Protein AF-A0A928H1U1-F1 (afdb_monomer)

Foldseek 3Di:
DDDDDDFDFFWFQDQFAPDWDWAFLDKLQVQLVVCPDPHDLAQRSQKFKFWQPAALFLVRTDTQDQPDDDARNSAFDDGQQFTDHNQKTAAHPHPNTTWIKIKGFAQAWAKKKKKKKKAFAFDDPNHFDQFWWWWFKDKQRHGPDIDGHGHPDIDIDMDIDGDHGGIMIIGTTGRDGGMMGMIMTMIGTGNTQGQAGRLDGLEAAEEEPDDVVCLQVVLRVVLQVVCCVSRVHGHHYDYPPPPDDGPEYEYFEDHPVCVVVVVDQVVDDPPDWDFDDDNRYTYTYGDFDFDDDPNHTDTDSRRNVSSVVCCCVRVVDDDPDDD

Solvent-accessible surface area (backbone atoms only — not comparable to full-atom values): 17576 Å² total; per-residue (Å²): 136,86,82,80,80,78,81,51,63,50,53,43,86,40,89,47,40,99,36,84,35,75,46,78,70,39,36,51,42,65,51,48,67,67,38,54,92,84,53,66,73,60,48,62,83,34,33,39,52,28,25,17,76,42,71,89,34,57,82,40,60,40,68,62,68,71,87,50,104,79,53,59,63,64,51,83,36,85,48,75,57,21,27,47,40,63,46,32,48,30,35,15,83,35,95,79,34,22,21,23,29,47,33,38,40,36,91,47,70,42,43,32,42,39,39,38,42,28,26,25,72,31,59,57,97,86,39,72,33,86,70,59,42,54,36,37,35,25,50,74,61,39,78,79,46,80,40,73,32,32,31,89,50,74,42,74,51,74,47,79,45,80,42,46,54,70,40,37,42,33,46,33,34,51,19,70,82,48,36,37,37,47,44,41,39,32,22,36,52,41,57,11,30,68,54,30,50,84,66,42,60,73,43,30,37,33,26,33,77,80,48,84,90,43,50,28,58,53,25,48,52,51,51,32,50,52,42,25,74,75,45,75,37,74,51,54,77,43,44,72,79,48,94,72,74,62,91,24,33,40,36,27,31,86,25,72,68,37,52,77,69,69,58,56,37,81,84,46,77,83,90,41,49,38,79,48,76,59,68,71,31,36,38,25,21,22,51,70,45,81,44,70,56,96,88,36,87,37,75,43,61,19,20,38,52,22,41,49,48,49,36,36,78,61,68,64,53,76,79,91,58,88,130

Sequence (323 aa):
MNKFFALVCFVLMLAAGGAETSKTVAHSVADWDAAGDTVPAQGFRNWSFGYYENKADPASFRPFTDSGKKKKYWGNGNFTHGAVFRNTMAWSTHKNKYTVVRRWTAPEDGAYTVRQEATHLLKIKGEVSKLSRRLDLVHNGKIFQTLRVPGRTYLRKEFLLSLKKGDTLDFAAESWGGSIEIEIVISKAEKGLAVIASGKSEYKIVIPENDPGQGALKAAKLLQRVLKESTSVELPIVTEDDKNPAAAAFYIGRTRKGIRGKIIPEDMQVPEYVLCISGKDIFLCGVNEETSFLGKPYFRPGDSKAVIRFLEDFLHARFLLPG

Nearest PDB structures (foldseek):
  2w1w-assembly1_A  TM=5.274E-01  e=5.645E-06  Acetivibrio thermocellus
  4qaw-assembly7_G  TM=4.678E-01  e=5.299E-05  Paenibacillus barcinonensis
  4qaw-assembly5_E  TM=4.603E-01  e=7.920E-05  Paenibacillus barcinonensis
  5x7r-assembly1_A  TM=4.645E-01  e=1.246E-03  Paenibacillus sp. 598K
  4gwj-assembly1_A  TM=3.482E-01  e=1.651E-02  Streptococcus mitis

Mean predicted aligned error: 14.24 Å

Radius of gyration: 26.36 Å; Cα contacts (8 Å, |Δi|>4): 737; chains: 1; bounding bo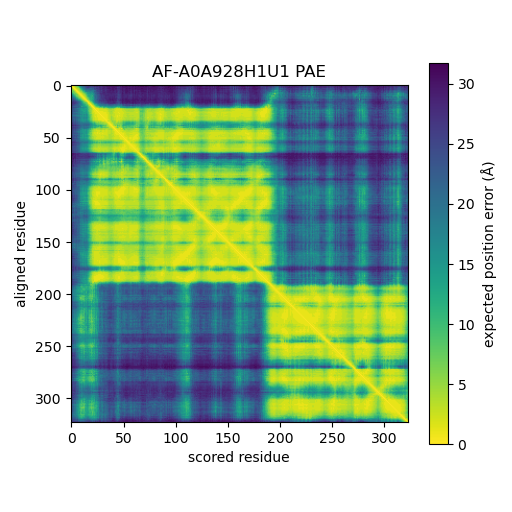x: 59×44×78 Å

Structure (mmCIF, N/CA/C/O backbone):
data_AF-A0A928H1U1-F1
#
_entry.id   AF-A0A928H1U1-F1
#
loop_
_atom_site.group_PDB
_atom_site.id
_atom_site.type_symbol
_atom_site.label_atom_id
_atom_site.label_alt_id
_atom_site.label_comp_id
_atom_site.label_asym_id
_atom_site.label_entity_id
_atom_site.label_seq_id
_atom_site.pdbx_PDB_ins_code
_atom_site.Cartn_x
_atom_site.Cartn_y
_atom_site.Cartn_z
_atom_site.occupancy
_atom_site.B_iso_or_equiv
_atom_site.auth_seq_id
_atom_site.auth_comp_id
_atom_site.auth_asym_id
_atom_site.auth_atom_id
_atom_site.pdbx_PDB_model_num
ATOM 1 N N . MET A 1 1 ? 6.562 28.409 1.757 1.00 28.52 1 MET A N 1
ATOM 2 C CA . MET A 1 1 ? 6.748 27.308 2.729 1.00 28.52 1 MET A CA 1
ATOM 3 C C . MET A 1 1 ? 5.628 26.297 2.487 1.00 28.52 1 MET A C 1
ATOM 5 O O . MET A 1 1 ? 4.519 26.499 2.962 1.00 28.52 1 MET A O 1
ATOM 9 N N . ASN A 1 2 ? 5.862 25.300 1.627 1.00 23.66 2 ASN A N 1
ATOM 10 C CA . ASN A 1 2 ? 4.824 24.363 1.181 1.00 23.66 2 ASN A CA 1
ATOM 11 C C . ASN A 1 2 ? 4.640 23.252 2.218 1.00 23.66 2 ASN A C 1
ATOM 13 O O . ASN A 1 2 ? 5.527 22.420 2.394 1.00 23.66 2 ASN A O 1
ATOM 17 N N . LYS A 1 3 ? 3.488 23.240 2.895 1.00 25.91 3 LYS A N 1
ATOM 18 C CA . LYS A 1 3 ? 3.056 22.118 3.732 1.00 25.91 3 LYS A CA 1
ATOM 19 C C . LYS A 1 3 ? 2.510 21.018 2.818 1.00 25.91 3 LYS A C 1
ATOM 21 O O . LYS A 1 3 ? 1.427 21.156 2.259 1.00 25.91 3 LYS A O 1
ATOM 26 N N . PHE A 1 4 ? 3.283 19.949 2.645 1.00 25.16 4 PHE A N 1
ATOM 27 C CA . PHE A 1 4 ? 2.799 18.680 2.108 1.00 25.16 4 PHE A CA 1
ATOM 28 C C . PHE A 1 4 ? 1.818 18.076 3.122 1.00 25.16 4 PHE A C 1
ATOM 30 O O . PHE A 1 4 ? 2.215 17.715 4.227 1.00 25.16 4 PHE A O 1
ATOM 37 N N . PHE A 1 5 ? 0.539 17.987 2.762 1.00 25.17 5 PHE A N 1
ATOM 38 C CA . PHE A 1 5 ? -0.426 17.167 3.490 1.00 25.17 5 PHE A CA 1
ATOM 39 C C . PHE A 1 5 ? -0.176 15.704 3.113 1.00 25.17 5 PHE A C 1
ATOM 41 O O . PHE A 1 5 ? -0.494 15.279 2.003 1.00 25.17 5 PHE A O 1
ATOM 48 N N . ALA A 1 6 ? 0.424 14.939 4.023 1.00 24.86 6 ALA A N 1
ATOM 49 C CA . ALA A 1 6 ? 0.370 13.488 3.953 1.00 24.86 6 ALA A CA 1
ATOM 50 C C . ALA A 1 6 ? -1.080 13.061 4.227 1.00 24.86 6 ALA A C 1
ATOM 52 O O . ALA A 1 6 ? -1.637 13.360 5.283 1.00 24.86 6 ALA A O 1
ATOM 53 N N . LEU A 1 7 ? -1.706 12.400 3.254 1.00 28.59 7 LEU A N 1
ATOM 54 C CA . LEU A 1 7 ? -3.015 11.776 3.407 1.00 28.59 7 LEU A CA 1
ATOM 55 C C . LEU A 1 7 ? -2.841 10.527 4.284 1.00 28.59 7 LEU A C 1
ATOM 57 O O . LEU A 1 7 ? -2.598 9.436 3.776 1.00 28.59 7 LEU A O 1
ATOM 61 N N . VAL A 1 8 ? -2.899 10.694 5.604 1.00 30.06 8 VAL A N 1
ATOM 62 C CA . VAL A 1 8 ? -2.925 9.569 6.545 1.00 30.06 8 VAL A CA 1
ATOM 63 C C . VAL A 1 8 ? -4.378 9.112 6.666 1.00 30.06 8 VAL A C 1
ATOM 65 O O . VAL A 1 8 ? -5.197 9.772 7.302 1.00 30.06 8 VAL A O 1
ATOM 68 N N . CYS A 1 9 ? -4.719 8.009 6.002 1.00 35.31 9 CYS A N 1
ATOM 69 C CA . CYS A 1 9 ? -5.964 7.287 6.257 1.00 35.31 9 CYS A CA 1
ATOM 70 C C . CYS A 1 9 ? -5.700 6.259 7.361 1.00 35.31 9 CYS A C 1
ATOM 72 O O . CYS A 1 9 ? -4.808 5.425 7.215 1.00 35.31 9 CYS A O 1
ATOM 74 N N . PHE A 1 10 ? -6.478 6.309 8.444 1.00 41.16 10 PHE A N 1
ATOM 75 C CA . PHE A 1 10 ? -6.473 5.272 9.470 1.00 41.16 10 PHE A CA 1
ATOM 76 C C . PHE A 1 10 ? -7.693 4.374 9.280 1.00 41.16 10 PHE A C 1
ATOM 78 O O . PHE A 1 10 ? -8.846 4.804 9.391 1.00 41.16 10 PHE A O 1
ATOM 85 N N . VAL A 1 11 ? -7.419 3.121 8.935 1.00 44.03 11 VAL A N 1
ATOM 86 C CA . VAL A 1 11 ? -8.416 2.154 8.495 1.00 44.03 11 VAL A CA 1
ATOM 87 C C . VAL A 1 11 ? -8.200 0.846 9.234 1.00 44.03 11 VAL A C 1
ATOM 89 O O . VAL A 1 11 ? -7.093 0.314 9.262 1.00 44.03 11 VAL A O 1
ATOM 92 N N . LEU A 1 12 ? -9.289 0.291 9.752 1.00 42.66 12 LEU A N 1
ATOM 93 C CA . LEU A 1 12 ? -9.324 -1.071 10.254 1.00 42.66 12 LEU A CA 1
ATOM 94 C C . LEU A 1 12 ? -9.489 -2.046 9.095 1.00 42.66 12 LEU A C 1
ATOM 96 O O . LEU A 1 12 ? -10.521 -2.062 8.425 1.00 42.66 12 LEU A O 1
ATOM 100 N N . MET A 1 13 ? -8.474 -2.873 8.859 1.00 42.19 13 MET A N 1
ATOM 101 C CA . MET A 1 13 ? -8.537 -3.957 7.877 1.00 42.19 13 MET A CA 1
ATOM 102 C C . MET A 1 13 ? -9.375 -5.112 8.426 1.00 42.19 13 MET A C 1
ATOM 104 O O . MET A 1 13 ? -8.839 -6.103 8.910 1.00 42.19 13 MET A O 1
ATOM 108 N N . LEU A 1 14 ? -10.699 -4.975 8.390 1.00 42.12 14 LEU A N 1
ATOM 109 C CA . LEU A 1 14 ? -11.633 -6.058 8.683 1.00 42.12 14 LEU A CA 1
ATOM 110 C C . LEU A 1 14 ? -12.806 -6.011 7.703 1.00 42.12 14 LEU A C 1
ATOM 112 O O . LEU A 1 14 ? -13.289 -4.943 7.337 1.00 42.12 14 LEU A O 1
ATOM 116 N N . ALA A 1 15 ? -13.256 -7.199 7.293 1.00 34.78 15 ALA A N 1
ATOM 117 C CA . ALA A 1 15 ? -14.179 -7.462 6.186 1.00 34.78 15 ALA A CA 1
ATOM 118 C C . ALA A 1 15 ? -15.617 -6.909 6.347 1.00 34.78 15 ALA A C 1
ATOM 120 O O . ALA A 1 15 ? -16.512 -7.292 5.594 1.00 34.78 15 ALA A O 1
ATOM 121 N N . ALA A 1 16 ? -15.856 -6.005 7.296 1.00 37.78 16 ALA A N 1
ATOM 122 C CA . ALA A 1 16 ? -17.146 -5.383 7.555 1.00 37.78 16 ALA A CA 1
ATOM 123 C C . ALA A 1 16 ? -17.056 -3.867 7.319 1.00 37.78 16 ALA A C 1
ATOM 125 O O . ALA A 1 16 ? -16.761 -3.098 8.224 1.00 37.78 16 ALA A O 1
ATOM 126 N N . GLY A 1 17 ? -17.308 -3.431 6.083 1.00 37.34 17 GLY A N 1
ATOM 127 C CA . GLY A 1 17 ? -17.445 -2.011 5.750 1.00 37.34 17 GLY A CA 1
ATOM 128 C C . GLY A 1 17 ? -17.076 -1.705 4.302 1.00 37.34 17 GLY A C 1
ATOM 129 O O . GLY A 1 17 ? -15.977 -2.008 3.861 1.00 37.34 17 GLY A O 1
ATOM 130 N N . GLY A 1 18 ? -18.004 -1.115 3.546 1.00 42.41 18 GLY A N 1
ATOM 131 C CA . GLY A 1 18 ? -17.855 -0.795 2.119 1.00 42.41 18 GLY A CA 1
ATOM 132 C C . GLY A 1 18 ? -16.976 0.420 1.802 1.00 42.41 18 GLY A C 1
ATOM 133 O O . GLY A 1 18 ? -17.295 1.143 0.864 1.00 42.41 18 GLY A O 1
ATOM 134 N N . ALA A 1 19 ? -15.916 0.677 2.572 1.00 45.53 19 ALA A N 1
ATOM 135 C CA . ALA A 1 19 ? -14.891 1.635 2.172 1.00 45.53 19 ALA A CA 1
ATOM 136 C C . ALA A 1 19 ? -13.762 0.872 1.463 1.00 45.53 19 ALA A C 1
ATOM 138 O O . ALA A 1 19 ? -13.251 -0.116 1.991 1.00 45.53 19 ALA A O 1
ATOM 139 N N . GLU A 1 20 ? -13.394 1.306 0.257 1.00 51.59 20 GLU A N 1
ATOM 140 C CA . GLU A 1 20 ? -12.191 0.816 -0.418 1.00 51.59 20 GLU A CA 1
ATOM 141 C C . GLU A 1 20 ? -10.967 1.427 0.263 1.00 51.59 20 GLU A C 1
ATOM 143 O O . GLU A 1 20 ? -10.837 2.647 0.381 1.00 51.59 20 GLU A O 1
ATOM 148 N N . THR A 1 21 ? -10.083 0.575 0.763 1.00 60.88 21 THR A N 1
ATOM 149 C CA . THR A 1 21 ? -8.911 0.974 1.545 1.00 60.88 21 THR A CA 1
ATOM 150 C C . THR A 1 21 ? -7.680 0.477 0.810 1.00 60.88 21 THR A C 1
ATOM 152 O O . THR A 1 21 ? -7.744 -0.551 0.159 1.00 60.88 21 THR A O 1
ATOM 155 N N . SER A 1 22 ? -6.555 1.193 0.819 1.00 66.06 22 SER A N 1
ATOM 156 C CA . SER A 1 22 ? -5.396 0.796 0.005 1.00 66.06 22 SER A CA 1
ATOM 157 C C . SER A 1 22 ? -4.238 0.311 0.876 1.00 66.06 22 SER A C 1
ATOM 159 O O . SER A 1 22 ? -3.665 1.103 1.624 1.00 66.06 22 SER A O 1
ATOM 161 N N . LYS A 1 23 ? -3.839 -0.957 0.750 1.00 81.38 23 LYS A N 1
ATOM 162 C CA . LYS A 1 23 ? -2.615 -1.496 1.359 1.00 81.38 23 LYS A CA 1
ATOM 163 C C . LYS A 1 23 ? -1.474 -1.454 0.362 1.00 81.38 23 LYS A C 1
ATOM 165 O O . LYS A 1 23 ? -1.591 -2.047 -0.705 1.00 81.38 23 LYS A O 1
ATOM 170 N N . THR A 1 24 ? -0.348 -0.832 0.696 1.00 83.88 24 THR A N 1
ATOM 171 C CA . THR A 1 24 ? 0.861 -0.952 -0.133 1.00 83.88 24 THR A CA 1
ATOM 172 C C . THR A 1 24 ? 1.367 -2.392 -0.100 1.00 83.88 24 THR A C 1
ATOM 174 O O . THR A 1 24 ? 1.767 -2.893 0.948 1.00 83.88 24 THR A O 1
ATOM 177 N N . VAL A 1 25 ? 1.335 -3.053 -1.255 1.00 88.12 25 VAL A N 1
ATOM 178 C CA . VAL A 1 25 ? 1.777 -4.445 -1.432 1.00 88.12 25 VAL A CA 1
ATOM 179 C C . VAL A 1 25 ? 3.157 -4.540 -2.074 1.00 88.12 25 VAL A C 1
ATOM 181 O O . VAL A 1 25 ? 3.819 -5.565 -1.933 1.00 88.12 25 VAL A O 1
ATOM 184 N N . ALA A 1 26 ? 3.598 -3.484 -2.760 1.00 92.00 26 ALA A N 1
ATOM 185 C CA . ALA A 1 26 ? 4.946 -3.380 -3.295 1.00 92.00 26 ALA A CA 1
ATOM 186 C C . ALA A 1 26 ? 5.383 -1.920 -3.408 1.00 92.00 26 ALA A C 1
ATOM 188 O O . ALA A 1 26 ? 4.591 -1.029 -3.719 1.00 92.00 26 ALA A O 1
ATOM 189 N N . HIS A 1 27 ? 6.667 -1.687 -3.178 1.00 92.25 27 HIS A N 1
ATOM 190 C CA . HIS A 1 27 ? 7.304 -0.390 -3.287 1.00 92.25 27 HIS A CA 1
ATOM 191 C C . HIS A 1 27 ? 8.710 -0.589 -3.845 1.00 92.25 27 HIS A C 1
ATOM 193 O O . HIS A 1 27 ? 9.620 -0.978 -3.123 1.00 92.25 27 HIS A O 1
ATOM 199 N N . SER A 1 28 ? 8.928 -0.274 -5.121 1.00 90.31 28 SER A N 1
ATOM 200 C CA . SER A 1 28 ? 10.128 -0.714 -5.847 1.00 90.31 28 SER A CA 1
ATOM 201 C C . SER A 1 28 ? 11.450 -0.299 -5.195 1.00 90.31 28 SER A C 1
ATOM 203 O O . SER A 1 28 ? 12.434 -1.020 -5.288 1.00 90.31 28 SER A O 1
ATOM 205 N N . VAL A 1 29 ? 11.474 0.870 -4.550 1.00 87.81 29 VAL A N 1
ATOM 206 C CA . VAL A 1 29 ? 12.641 1.400 -3.835 1.00 87.81 29 VAL A CA 1
ATOM 207 C C . VAL A 1 29 ? 12.789 0.806 -2.425 1.00 87.81 29 VAL A C 1
ATOM 209 O O . VAL A 1 29 ? 13.846 0.270 -2.110 1.00 87.81 29 VAL A O 1
ATOM 212 N N . ALA A 1 30 ? 11.748 0.851 -1.587 1.00 83.06 30 ALA A N 1
ATOM 213 C CA . ALA A 1 30 ? 11.806 0.293 -0.234 1.00 83.06 30 ALA A CA 1
ATOM 214 C C . ALA A 1 30 ? 11.994 -1.235 -0.235 1.00 83.06 30 ALA A C 1
ATOM 216 O O . ALA A 1 30 ? 12.702 -1.771 0.612 1.00 83.06 30 ALA A O 1
ATOM 217 N N . ASP A 1 31 ? 11.412 -1.940 -1.207 1.00 86.38 31 ASP A N 1
ATOM 218 C CA . ASP A 1 31 ? 11.614 -3.377 -1.401 1.00 86.38 31 ASP A CA 1
ATOM 219 C C . ASP A 1 31 ? 13.054 -3.676 -1.827 1.00 86.38 31 ASP A C 1
ATOM 221 O O . ASP A 1 31 ? 13.632 -4.666 -1.391 1.00 86.38 31 ASP A O 1
ATOM 225 N N . TRP A 1 32 ? 13.665 -2.806 -2.635 1.00 8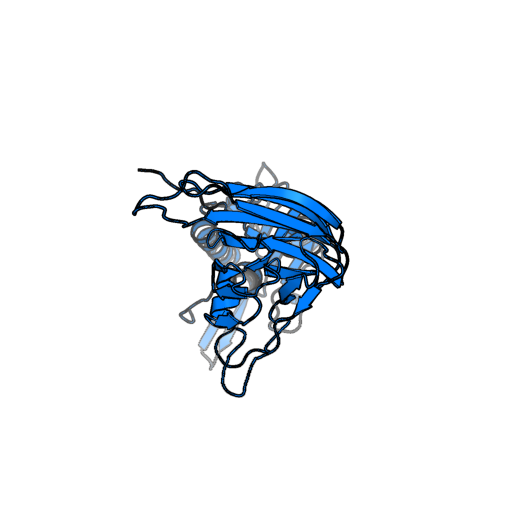3.69 32 TRP A N 1
ATOM 226 C CA . TRP A 1 32 ? 15.079 -2.929 -2.979 1.00 83.69 32 TRP A CA 1
ATOM 227 C C . TRP A 1 32 ? 15.979 -2.770 -1.753 1.00 83.69 32 TRP A C 1
ATOM 229 O O . TRP A 1 32 ? 16.900 -3.560 -1.567 1.00 83.69 32 TRP A O 1
ATOM 239 N N . ASP A 1 33 ? 15.692 -1.784 -0.900 1.00 82.62 33 ASP A N 1
ATOM 240 C CA . ASP A 1 33 ? 16.434 -1.566 0.347 1.00 82.62 33 ASP A CA 1
ATOM 241 C C . ASP A 1 33 ? 16.241 -2.731 1.333 1.00 82.62 33 ASP A C 1
ATOM 243 O O . ASP A 1 33 ? 17.182 -3.136 2.013 1.00 82.62 33 ASP A O 1
ATOM 247 N N . ALA A 1 34 ? 15.038 -3.312 1.376 1.00 80.69 34 ALA A N 1
ATOM 248 C CA . ALA A 1 34 ? 14.707 -4.443 2.239 1.00 80.69 34 ALA A CA 1
ATOM 249 C C . ALA A 1 34 ? 15.308 -5.778 1.774 1.00 80.69 34 ALA A C 1
ATOM 251 O O . ALA A 1 34 ? 15.438 -6.690 2.590 1.00 80.69 34 ALA A O 1
ATOM 252 N N . ALA A 1 35 ? 15.648 -5.918 0.488 1.00 76.19 35 ALA A N 1
ATOM 253 C CA . ALA A 1 35 ? 16.193 -7.163 -0.042 1.00 76.19 35 ALA A CA 1
ATOM 254 C C . ALA A 1 35 ? 17.532 -7.536 0.626 1.00 76.19 35 ALA A C 1
ATOM 256 O O . ALA A 1 35 ? 17.792 -8.708 0.878 1.00 76.19 35 ALA A O 1
ATOM 257 N N . GLY A 1 36 ? 18.367 -6.560 0.993 1.00 69.31 36 GLY A N 1
ATOM 258 C CA . GLY A 1 36 ? 19.643 -6.838 1.658 1.00 69.31 36 GLY A CA 1
ATOM 259 C C . GLY A 1 36 ? 20.478 -7.918 0.944 1.00 69.31 36 GLY A C 1
ATOM 260 O O . GLY A 1 36 ? 20.428 -8.066 -0.276 1.00 69.31 36 GLY A O 1
ATOM 261 N N . ASP A 1 37 ? 21.246 -8.692 1.714 1.00 67.12 37 ASP A N 1
ATOM 262 C CA . ASP A 1 37 ? 22.239 -9.635 1.180 1.00 67.12 37 ASP A CA 1
ATOM 263 C C . ASP A 1 37 ? 21.789 -11.104 1.116 1.00 67.12 37 ASP A C 1
ATOM 265 O O . ASP A 1 37 ? 22.467 -11.923 0.496 1.00 67.12 37 ASP A O 1
ATOM 269 N N . THR A 1 38 ? 20.681 -11.455 1.771 1.00 65.19 38 THR A N 1
ATOM 270 C CA . THR A 1 38 ? 20.247 -12.848 2.001 1.00 65.19 38 THR A CA 1
ATOM 271 C C . THR A 1 38 ? 18.991 -13.239 1.222 1.00 65.19 38 THR A C 1
ATOM 273 O O . THR A 1 38 ? 18.498 -14.359 1.354 1.00 65.19 38 THR A O 1
ATOM 276 N N . VAL A 1 39 ? 18.458 -12.329 0.411 1.00 60.94 39 VAL A N 1
ATOM 277 C CA . VAL A 1 39 ? 17.200 -12.511 -0.314 1.00 60.94 39 VAL A CA 1
ATOM 278 C C . VAL A 1 39 ? 17.405 -13.212 -1.660 1.00 60.94 39 VAL A C 1
ATOM 280 O O . VAL A 1 39 ? 18.438 -13.026 -2.310 1.00 60.94 39 VAL A O 1
ATOM 283 N N . PRO A 1 40 ? 16.426 -14.023 -2.111 1.00 63.59 40 PRO A N 1
ATOM 284 C CA . PRO A 1 40 ? 16.490 -14.715 -3.392 1.00 63.59 40 PRO A CA 1
ATOM 285 C C . PRO A 1 40 ? 16.735 -13.777 -4.574 1.00 63.59 40 PRO A C 1
ATOM 287 O O . PRO A 1 40 ? 16.177 -12.684 -4.674 1.00 63.59 40 PRO A O 1
ATOM 290 N N . ALA A 1 41 ? 17.512 -14.274 -5.535 1.00 66.50 41 ALA A N 1
ATOM 291 C CA . ALA A 1 41 ? 17.909 -13.555 -6.738 1.00 66.50 41 ALA A CA 1
ATOM 292 C C . ALA A 1 41 ? 16.761 -13.247 -7.720 1.00 66.50 41 ALA A C 1
ATOM 294 O O . ALA A 1 41 ? 17.014 -12.694 -8.769 1.00 66.50 41 ALA A O 1
ATOM 295 N N . GLN A 1 42 ? 15.516 -13.629 -7.454 1.00 80.62 42 GLN A N 1
ATOM 296 C CA . GLN A 1 42 ? 14.326 -13.252 -8.224 1.00 80.62 42 GLN A CA 1
ATOM 297 C C . GLN A 1 42 ? 13.111 -13.398 -7.301 1.00 80.62 42 GLN A C 1
ATOM 299 O O . GLN A 1 42 ? 13.130 -14.205 -6.372 1.00 80.62 42 GLN A O 1
ATOM 304 N N . GLY A 1 43 ? 12.035 -12.661 -7.564 1.00 80.88 43 GLY A N 1
ATOM 305 C CA . GLY A 1 43 ? 10.732 -12.889 -6.933 1.00 80.88 43 GLY A CA 1
ATOM 306 C C . GLY A 1 43 ? 10.562 -12.310 -5.526 1.00 80.88 43 GLY A C 1
ATOM 307 O O . GLY A 1 43 ? 9.490 -12.472 -4.942 1.00 80.88 43 GLY A O 1
ATOM 308 N N . PHE A 1 44 ? 11.554 -11.607 -4.966 1.00 85.31 44 PHE A N 1
ATOM 309 C CA . PHE A 1 44 ? 11.375 -10.935 -3.676 1.00 85.31 44 PHE A CA 1
ATOM 310 C C . PHE A 1 44 ? 10.267 -9.887 -3.767 1.00 85.31 44 PHE A C 1
ATOM 312 O O . PHE A 1 44 ? 10.293 -9.016 -4.637 1.00 85.31 44 PHE A O 1
ATOM 319 N N . ARG A 1 45 ? 9.263 -10.015 -2.890 1.00 86.81 45 ARG A N 1
ATOM 320 C CA . ARG A 1 45 ? 8.027 -9.210 -2.921 1.00 86.81 45 ARG A CA 1
ATOM 321 C C . ARG A 1 45 ? 7.378 -9.159 -4.315 1.00 86.81 45 ARG A C 1
ATOM 323 O O . ARG A 1 45 ? 6.766 -8.167 -4.702 1.00 86.81 45 ARG A O 1
ATOM 330 N N . ASN A 1 46 ? 7.492 -10.269 -5.048 1.00 93.00 46 ASN A N 1
ATOM 331 C CA . ASN A 1 46 ? 6.975 -10.482 -6.401 1.00 93.00 46 ASN A CA 1
ATOM 332 C C . ASN A 1 46 ? 7.615 -9.620 -7.499 1.00 93.00 46 ASN A C 1
ATOM 334 O O . ASN A 1 46 ? 7.085 -9.543 -8.609 1.00 93.00 46 ASN A O 1
ATOM 338 N N . TRP A 1 47 ? 8.761 -8.999 -7.223 1.00 91.56 47 TRP A N 1
ATOM 339 C CA . TRP A 1 47 ? 9.545 -8.315 -8.242 1.00 91.56 47 TRP A CA 1
ATOM 340 C C . TRP A 1 47 ? 10.434 -9.285 -9.010 1.00 91.56 47 TRP A C 1
ATOM 342 O O . TRP A 1 47 ? 11.063 -10.182 -8.454 1.00 91.56 47 TRP A O 1
ATOM 352 N N . SER A 1 48 ? 10.524 -9.068 -10.310 1.00 90.75 48 SER A N 1
ATOM 353 C CA . SER A 1 48 ? 11.496 -9.682 -11.201 1.00 90.75 48 SER A CA 1
ATOM 354 C C . SER A 1 48 ? 12.056 -8.605 -12.121 1.00 90.75 48 SER A C 1
ATOM 356 O O . SER A 1 48 ? 11.380 -7.668 -12.518 1.00 90.75 48 SER A O 1
ATOM 358 N N . PHE A 1 49 ? 13.312 -8.729 -12.478 1.00 89.31 49 PHE A N 1
ATOM 359 C CA . PHE A 1 49 ? 14.064 -7.829 -13.348 1.00 89.31 49 PHE A CA 1
ATOM 360 C C . PHE A 1 49 ? 14.714 -8.653 -14.448 1.00 89.31 49 PHE A C 1
ATOM 362 O O . PHE A 1 49 ? 15.252 -9.745 -14.212 1.00 89.31 49 PHE A O 1
ATOM 369 N N . GLY A 1 50 ? 14.666 -8.107 -15.650 1.00 90.50 50 GLY A N 1
ATOM 370 C CA . GLY A 1 50 ? 15.105 -8.787 -16.848 1.00 90.50 50 GLY A CA 1
ATOM 371 C C . GLY A 1 50 ? 15.066 -7.870 -18.050 1.00 90.50 50 GLY A C 1
ATOM 372 O O . GLY A 1 50 ? 15.180 -6.648 -17.938 1.00 90.50 50 GLY A O 1
ATOM 373 N N . TYR A 1 51 ? 14.906 -8.476 -19.213 1.00 91.69 51 TYR A N 1
ATOM 374 C CA . TYR A 1 51 ? 14.872 -7.772 -20.479 1.00 91.69 51 TYR A CA 1
ATOM 375 C C . TYR A 1 51 ? 13.988 -8.503 -21.484 1.00 91.69 51 TYR A C 1
ATOM 377 O O . TYR A 1 51 ? 13.761 -9.704 -21.359 1.00 91.69 51 TYR A O 1
ATOM 385 N N . TYR A 1 52 ? 13.499 -7.786 -22.490 1.00 92.44 52 TYR A N 1
ATOM 386 C CA . TYR A 1 52 ? 12.897 -8.411 -23.666 1.00 92.44 52 TYR A CA 1
ATOM 387 C C . TYR A 1 52 ? 14.004 -8.781 -24.652 1.00 92.44 52 TYR A C 1
ATOM 389 O O . TYR A 1 52 ? 14.770 -7.912 -25.078 1.00 92.44 52 TYR A O 1
ATOM 397 N N . GLU A 1 53 ? 14.113 -10.071 -24.973 1.00 88.50 53 GLU A N 1
ATOM 398 C CA . GLU A 1 53 ? 15.084 -10.617 -25.928 1.00 88.50 53 GLU A CA 1
ATOM 399 C C . GLU A 1 53 ? 14.860 -10.039 -27.335 1.00 88.50 53 GLU A C 1
ATOM 401 O O . GLU A 1 53 ? 15.807 -9.653 -28.021 1.00 88.50 53 GLU A O 1
ATOM 406 N N . ASN A 1 54 ? 13.598 -9.851 -27.711 1.00 85.75 54 ASN A N 1
ATOM 407 C CA . ASN A 1 54 ? 13.191 -9.122 -28.901 1.00 85.75 54 ASN A CA 1
ATOM 408 C C . ASN A 1 54 ? 12.806 -7.685 -28.510 1.00 85.75 54 ASN A C 1
ATOM 410 O O . ASN A 1 54 ? 12.084 -7.447 -27.538 1.00 85.75 54 ASN A O 1
ATOM 414 N N . LYS A 1 55 ? 13.288 -6.688 -29.265 1.00 80.31 55 LYS A N 1
ATOM 415 C CA . LYS A 1 55 ? 13.031 -5.276 -28.941 1.00 80.31 55 LYS A CA 1
ATOM 416 C C . LYS A 1 55 ? 11.522 -5.002 -28.921 1.00 80.31 55 LYS A C 1
ATOM 418 O O . LYS A 1 55 ? 10.856 -5.173 -29.934 1.00 80.31 55 LYS A O 1
ATOM 423 N N . ALA A 1 56 ? 11.030 -4.489 -27.791 1.00 76.56 56 ALA A N 1
ATOM 424 C CA . ALA A 1 56 ? 9.619 -4.145 -27.579 1.00 76.56 56 ALA A CA 1
ATOM 425 C C . ALA A 1 56 ? 8.627 -5.316 -27.756 1.00 76.56 56 ALA A C 1
ATOM 427 O O . ALA A 1 56 ? 7.466 -5.083 -28.081 1.00 76.56 56 ALA A O 1
ATOM 428 N N . ASP A 1 57 ? 9.070 -6.551 -27.507 1.00 88.94 57 ASP A N 1
ATOM 429 C CA . ASP A 1 57 ? 8.226 -7.751 -27.507 1.00 88.94 57 ASP A CA 1
ATOM 430 C C . ASP A 1 57 ? 8.136 -8.332 -26.085 1.00 88.94 57 ASP A C 1
ATOM 432 O O . ASP A 1 57 ? 9.050 -9.035 -25.636 1.00 88.94 57 ASP A O 1
ATOM 436 N N . PRO A 1 58 ? 7.042 -8.062 -25.359 1.00 89.81 58 PRO A N 1
ATOM 437 C CA . PRO A 1 58 ? 6.897 -8.519 -23.986 1.00 89.81 58 PRO A CA 1
ATOM 438 C C . PRO A 1 58 ? 6.873 -10.036 -23.785 1.00 89.81 58 PRO A C 1
ATOM 440 O O . PRO A 1 58 ? 7.201 -10.510 -22.693 1.00 89.81 58 PRO A O 1
ATOM 443 N N . ALA A 1 59 ? 6.502 -10.806 -24.813 1.00 90.62 59 ALA A N 1
ATOM 444 C CA . ALA A 1 59 ? 6.489 -12.267 -24.740 1.00 90.62 59 ALA A CA 1
ATOM 445 C C . ALA A 1 59 ? 7.911 -12.845 -24.649 1.00 90.62 59 ALA A C 1
ATOM 447 O O . ALA A 1 59 ? 8.113 -13.941 -24.132 1.00 90.62 59 ALA A O 1
ATOM 448 N N . SER A 1 60 ? 8.906 -12.074 -25.085 1.00 92.62 60 SER A N 1
ATOM 449 C CA . SER A 1 60 ? 10.319 -12.449 -25.084 1.00 92.62 60 SER A CA 1
ATOM 450 C C . SER A 1 60 ? 11.049 -12.139 -23.768 1.00 92.62 60 SER A C 1
ATOM 452 O O . SER A 1 60 ? 12.278 -12.070 -23.736 1.00 92.62 60 SER A O 1
ATOM 454 N N . PHE A 1 61 ? 10.319 -11.908 -22.671 1.00 93.19 61 PHE A N 1
ATOM 455 C CA . PHE A 1 61 ? 10.932 -11.607 -21.379 1.00 93.19 61 PHE A CA 1
ATOM 456 C C . PHE A 1 61 ? 11.871 -12.721 -20.909 1.00 93.19 61 PHE A C 1
ATOM 458 O O . PHE A 1 61 ? 11.479 -13.880 -20.750 1.00 93.19 61 PHE A O 1
ATOM 465 N N . ARG A 1 62 ? 13.106 -12.329 -20.597 1.00 91.38 62 ARG A N 1
ATOM 466 C CA . ARG A 1 62 ? 14.119 -13.155 -19.951 1.00 91.38 62 ARG A CA 1
ATOM 467 C C . ARG A 1 62 ? 14.541 -12.502 -18.637 1.00 91.38 62 ARG A C 1
ATOM 469 O O . ARG A 1 62 ? 14.930 -11.331 -18.650 1.00 91.38 62 ARG A O 1
ATOM 476 N N . PRO A 1 63 ? 14.500 -13.225 -17.503 1.00 88.69 63 PRO A N 1
ATOM 477 C CA . PRO A 1 63 ? 15.057 -12.712 -16.259 1.00 88.69 63 PRO A CA 1
ATOM 478 C C . PRO A 1 63 ? 16.563 -12.480 -16.421 1.00 88.69 63 PRO A C 1
ATOM 480 O O . PRO A 1 63 ? 17.241 -13.239 -17.119 1.00 88.69 63 PRO A O 1
ATOM 483 N N . PHE A 1 64 ? 17.116 -11.462 -15.755 1.00 83.06 64 PHE A N 1
ATOM 484 C CA . PHE A 1 64 ? 18.571 -11.398 -15.632 1.00 83.06 64 PHE A CA 1
ATOM 485 C C . PHE A 1 64 ? 19.039 -12.608 -14.823 1.00 83.06 64 PHE A C 1
ATOM 487 O O . PHE A 1 64 ? 18.581 -12.842 -13.704 1.00 83.06 64 PHE A O 1
ATOM 494 N N . THR A 1 65 ? 19.943 -13.385 -15.406 1.00 72.69 65 THR A N 1
ATOM 495 C CA . THR A 1 65 ? 20.628 -14.484 -14.730 1.00 72.69 65 THR A CA 1
ATOM 496 C C . THR A 1 65 ? 21.878 -13.944 -14.047 1.00 72.69 65 THR A C 1
ATOM 498 O O . THR A 1 65 ? 22.595 -13.132 -14.640 1.00 72.69 65 THR A O 1
ATOM 501 N N . ASP A 1 66 ? 22.154 -14.404 -12.828 1.00 60.09 66 ASP A N 1
ATOM 502 C CA . ASP A 1 66 ? 23.367 -14.058 -12.086 1.00 60.09 66 ASP A CA 1
ATOM 503 C C . ASP A 1 66 ? 24.607 -14.451 -12.912 1.00 60.09 66 ASP A C 1
ATOM 505 O O . ASP A 1 66 ? 24.897 -15.629 -13.132 1.00 60.09 66 ASP A O 1
ATOM 509 N N . SER A 1 67 ? 25.301 -13.460 -13.476 1.00 47.34 67 SER A N 1
ATOM 510 C CA . SER A 1 67 ? 26.408 -13.689 -14.407 1.00 47.34 67 SER A CA 1
ATOM 511 C C . SER A 1 67 ? 27.727 -13.910 -13.652 1.00 47.34 67 SER A C 1
ATOM 513 O O . SER A 1 67 ? 28.701 -13.177 -13.858 1.00 47.34 67 SER A O 1
ATOM 515 N N . GLY A 1 68 ? 27.752 -14.902 -12.761 1.00 51.50 68 GLY A N 1
ATOM 516 C CA . GLY A 1 68 ? 28.956 -15.405 -12.095 1.00 51.50 68 GLY A CA 1
ATOM 517 C C . GLY A 1 68 ? 28.900 -15.376 -10.567 1.00 51.50 68 GLY A C 1
ATOM 518 O O . GLY A 1 68 ? 28.116 -14.655 -9.972 1.00 51.50 68 GLY A O 1
ATOM 519 N N . LYS A 1 69 ? 29.804 -16.139 -9.932 1.00 45.41 69 LYS A N 1
ATOM 520 C CA . LYS A 1 69 ? 29.875 -16.480 -8.490 1.00 45.41 69 LYS A CA 1
ATOM 521 C C . LYS A 1 69 ? 29.883 -15.312 -7.467 1.00 45.41 69 LYS A C 1
ATOM 523 O O . LYS A 1 69 ? 30.161 -15.561 -6.299 1.00 45.41 69 LYS A O 1
ATOM 528 N N . LYS A 1 70 ? 29.655 -14.052 -7.859 1.00 49.84 70 LYS A N 1
ATOM 529 C CA . LYS A 1 70 ? 29.732 -12.869 -6.978 1.00 49.84 70 LYS A CA 1
ATOM 530 C C . LYS A 1 70 ? 28.738 -11.730 -7.283 1.00 49.84 70 LYS A C 1
ATOM 532 O O . LYS A 1 70 ? 28.858 -10.689 -6.639 1.00 49.84 70 LYS A O 1
ATOM 537 N N . LYS A 1 71 ? 27.795 -11.841 -8.231 1.00 52.22 71 LYS A N 1
ATOM 538 C CA . LYS A 1 71 ? 26.921 -10.702 -8.587 1.00 52.22 71 LYS A CA 1
ATOM 539 C C . LYS A 1 71 ? 25.519 -10.841 -7.996 1.00 52.22 71 LYS A C 1
ATOM 541 O O . LYS A 1 71 ? 24.588 -11.310 -8.632 1.00 52.22 71 LYS A O 1
ATOM 546 N N . LYS A 1 72 ? 25.358 -10.329 -6.775 1.00 57.91 72 LYS A N 1
ATOM 547 C CA . LYS A 1 72 ? 24.044 -10.191 -6.137 1.00 57.91 72 LYS A CA 1
ATOM 548 C C . LYS A 1 72 ? 23.075 -9.481 -7.083 1.00 57.91 72 LYS A C 1
ATOM 550 O O . LYS A 1 72 ? 23.344 -8.389 -7.576 1.00 57.91 72 LYS A O 1
ATOM 555 N N . TYR A 1 73 ? 21.964 -10.152 -7.338 1.00 62.47 73 TYR A N 1
ATOM 556 C CA . TYR A 1 73 ? 20.900 -9.690 -8.210 1.00 62.47 73 TYR A CA 1
ATOM 557 C C . TYR A 1 73 ? 20.148 -8.475 -7.644 1.00 62.47 73 TYR A C 1
ATOM 559 O O . TYR A 1 73 ? 19.802 -7.550 -8.377 1.00 62.47 73 TYR A O 1
ATOM 567 N N . TRP A 1 74 ? 19.930 -8.485 -6.328 1.00 62.12 74 TRP A N 1
ATOM 568 C CA . TRP A 1 74 ? 19.482 -7.342 -5.545 1.00 62.12 74 TRP A CA 1
ATOM 569 C C . TRP A 1 74 ? 20.721 -6.579 -5.078 1.00 62.12 74 TRP A C 1
ATOM 571 O O . TRP A 1 74 ? 21.552 -7.110 -4.344 1.00 62.12 74 TRP A O 1
ATOM 581 N N . GLY A 1 75 ? 20.892 -5.365 -5.592 1.00 59.09 75 GLY A N 1
ATOM 582 C CA . GLY A 1 75 ? 22.132 -4.602 -5.479 1.00 59.09 75 GLY A CA 1
ATOM 583 C C . GLY A 1 75 ? 22.447 -3.890 -6.789 1.00 59.09 75 GLY A C 1
ATOM 584 O O . GLY A 1 75 ? 22.022 -4.312 -7.861 1.00 59.09 75 GLY A O 1
ATOM 585 N N . ASN A 1 76 ? 23.135 -2.753 -6.713 1.00 63.97 76 ASN A N 1
ATOM 586 C CA . ASN A 1 76 ? 23.456 -1.953 -7.893 1.00 63.97 76 ASN A CA 1
ATOM 587 C C . ASN A 1 76 ? 24.297 -2.779 -8.883 1.00 63.97 76 ASN A C 1
ATOM 589 O O . ASN A 1 76 ? 25.467 -3.054 -8.616 1.00 63.97 76 ASN A O 1
ATOM 593 N N . GLY A 1 77 ? 23.698 -3.189 -10.007 1.00 66.00 77 GLY A N 1
ATOM 594 C CA . GLY A 1 77 ? 24.252 -4.236 -10.862 1.00 66.00 77 GLY A CA 1
ATOM 595 C C . GLY A 1 77 ? 24.237 -3.891 -12.348 1.00 66.00 77 GLY A C 1
ATOM 596 O O . GLY A 1 77 ? 23.205 -3.542 -12.922 1.00 66.00 77 GLY A O 1
ATOM 597 N N . ASN A 1 78 ? 25.398 -4.057 -12.985 1.00 70.12 78 ASN A N 1
ATOM 598 C CA . ASN A 1 78 ? 25.538 -4.036 -14.439 1.00 70.12 78 ASN A CA 1
ATOM 599 C C . ASN A 1 78 ? 25.516 -5.474 -14.976 1.00 70.12 78 ASN A C 1
ATOM 601 O O . ASN A 1 78 ? 26.430 -6.267 -14.698 1.00 70.12 78 ASN A O 1
ATOM 605 N N . PHE A 1 79 ? 24.502 -5.790 -15.777 1.00 71.88 79 PHE A N 1
ATOM 606 C CA . PHE A 1 79 ? 24.370 -7.045 -16.512 1.00 71.88 79 PHE A CA 1
ATOM 607 C C . PHE A 1 79 ? 24.734 -6.818 -17.982 1.00 71.88 79 PHE A C 1
ATOM 609 O O . PHE A 1 79 ? 24.568 -5.726 -18.523 1.00 71.88 79 PHE A O 1
ATOM 616 N N . THR A 1 80 ? 25.181 -7.868 -18.674 1.00 71.81 80 THR A N 1
ATOM 617 C CA . THR A 1 80 ? 25.474 -7.800 -20.120 1.00 71.81 80 THR A CA 1
ATOM 618 C C . THR A 1 80 ? 24.276 -7.294 -20.930 1.00 71.81 80 THR A C 1
ATOM 620 O O . THR A 1 80 ? 24.439 -6.649 -21.961 1.00 71.81 80 THR A O 1
ATOM 623 N N . HIS A 1 81 ? 23.064 -7.568 -20.447 1.00 79.69 81 HIS A N 1
ATOM 624 C CA . HIS A 1 81 ? 21.814 -7.298 -21.145 1.00 79.69 81 HIS A CA 1
ATOM 625 C C . HIS A 1 81 ? 21.147 -5.981 -20.706 1.00 79.69 81 HIS A C 1
ATOM 627 O O . HIS A 1 81 ? 20.191 -5.558 -21.351 1.00 79.69 81 HIS A O 1
ATOM 633 N N . GLY A 1 82 ? 21.656 -5.300 -19.674 1.00 78.56 82 GLY A N 1
ATOM 634 C CA . GLY A 1 82 ? 21.065 -4.088 -19.095 1.00 78.56 82 GLY A CA 1
ATOM 635 C C . GLY A 1 82 ? 21.594 -3.803 -17.693 1.00 78.56 82 GLY A C 1
ATOM 636 O O . GLY A 1 82 ? 22.298 -4.625 -17.117 1.00 78.56 82 GLY A O 1
ATOM 637 N N . ALA A 1 83 ? 21.254 -2.655 -17.120 1.00 77.81 83 ALA A N 1
ATOM 638 C CA . ALA A 1 83 ? 21.587 -2.362 -15.729 1.00 77.81 83 ALA A CA 1
ATOM 639 C C . ALA A 1 83 ? 20.335 -1.940 -14.960 1.00 77.81 83 ALA A C 1
ATOM 641 O O . ALA A 1 83 ? 19.496 -1.196 -15.471 1.00 77.81 83 ALA A O 1
ATOM 642 N N . VAL A 1 84 ? 20.197 -2.448 -13.738 1.00 81.56 84 VAL A N 1
ATOM 643 C CA . VAL A 1 84 ? 19.094 -2.112 -12.835 1.00 81.56 84 VAL A CA 1
ATOM 644 C C . VAL A 1 84 ? 19.689 -1.783 -11.477 1.00 81.56 84 VAL A C 1
ATOM 646 O O . VAL A 1 84 ? 20.559 -2.482 -10.960 1.00 81.56 84 VAL A O 1
ATOM 649 N N . PHE A 1 85 ? 19.215 -0.681 -10.924 1.00 83.88 85 PHE A N 1
ATOM 650 C CA . PHE A 1 85 ? 19.622 -0.128 -9.647 1.00 83.88 85 PHE A CA 1
ATOM 651 C C . PHE A 1 85 ? 18.374 0.155 -8.810 1.00 83.88 85 PHE A C 1
ATOM 653 O O . PHE A 1 85 ? 17.245 0.099 -9.309 1.00 83.88 85 PHE A O 1
ATOM 660 N N . ARG A 1 86 ? 18.590 0.548 -7.552 1.00 85.56 86 ARG A N 1
ATOM 661 C CA . ARG A 1 86 ? 17.548 0.895 -6.571 1.00 85.56 86 ARG A CA 1
ATOM 662 C C . ARG A 1 86 ? 16.340 1.625 -7.174 1.00 85.56 86 ARG A C 1
ATOM 664 O O . ARG A 1 86 ? 15.231 1.095 -7.224 1.00 85.56 86 ARG A O 1
ATOM 671 N N . ASN A 1 87 ? 16.578 2.814 -7.711 1.00 87.56 87 ASN A N 1
ATOM 672 C CA . ASN A 1 87 ? 15.576 3.683 -8.326 1.00 87.56 87 ASN A CA 1
ATOM 673 C C . ASN A 1 87 ? 15.783 3.840 -9.834 1.00 87.56 87 ASN A C 1
ATOM 675 O O . ASN A 1 87 ? 15.205 4.743 -10.409 1.00 87.56 87 ASN A O 1
ATOM 679 N N . THR A 1 88 ? 16.640 3.051 -10.485 1.00 87.06 88 THR A N 1
ATOM 680 C CA . THR A 1 8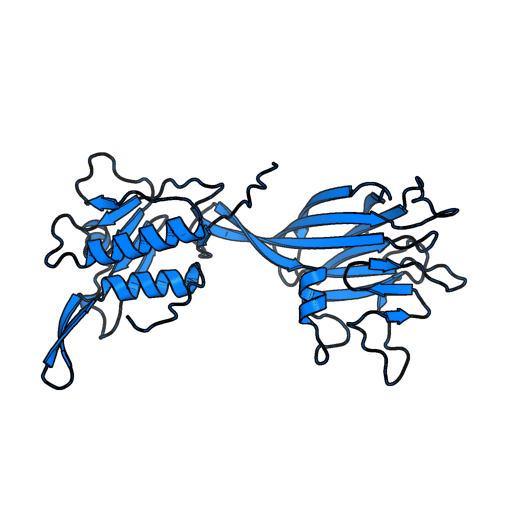8 ? 17.062 3.362 -11.857 1.00 87.06 88 THR A CA 1
ATOM 681 C C . THR A 1 88 ? 17.046 2.124 -12.745 1.00 87.06 88 THR A C 1
ATOM 683 O O . THR A 1 88 ? 17.588 1.083 -12.385 1.00 87.06 88 THR A O 1
ATOM 686 N N . MET A 1 89 ? 16.473 2.255 -13.939 1.00 86.12 89 MET A N 1
ATOM 687 C CA . MET A 1 89 ? 16.578 1.285 -15.028 1.00 86.12 89 MET A CA 1
ATOM 688 C C . MET A 1 89 ? 17.432 1.905 -16.129 1.00 86.12 89 MET A C 1
ATOM 690 O O . MET A 1 89 ? 17.113 2.965 -16.671 1.00 86.12 89 MET A O 1
ATOM 694 N N . ALA A 1 90 ? 18.563 1.277 -16.412 1.00 75.56 90 ALA A N 1
ATOM 695 C CA . ALA A 1 90 ? 19.580 1.784 -17.315 1.00 75.56 90 ALA A CA 1
ATOM 696 C C . ALA A 1 90 ? 19.626 0.974 -18.614 1.00 75.56 90 ALA A C 1
ATOM 698 O O . ALA A 1 90 ? 19.132 -0.147 -18.705 1.00 75.56 90 ALA A O 1
ATOM 699 N N . TRP A 1 91 ? 20.203 1.588 -19.642 1.00 72.62 91 TRP A N 1
ATOM 700 C CA . TRP A 1 91 ? 20.221 1.073 -21.004 1.00 72.62 91 TRP A CA 1
ATOM 701 C C . TRP A 1 91 ? 21.024 -0.231 -21.139 1.00 72.62 91 TRP A C 1
ATOM 703 O O . TRP A 1 91 ? 21.915 -0.534 -20.347 1.00 72.62 91 TRP A O 1
ATOM 713 N N . SER A 1 92 ? 20.729 -0.993 -22.191 1.00 74.00 92 SER A N 1
ATOM 714 C CA . SER A 1 92 ? 21.499 -2.180 -22.558 1.00 74.00 92 SER A CA 1
ATOM 715 C C . SER A 1 92 ? 22.739 -1.771 -23.349 1.00 74.00 92 SER A C 1
ATOM 717 O O . SER A 1 92 ? 22.630 -1.073 -24.358 1.00 74.00 92 SER A O 1
ATOM 719 N N . THR A 1 93 ? 23.925 -2.204 -22.916 1.00 70.94 93 THR A N 1
ATOM 720 C CA . THR A 1 93 ? 25.173 -2.038 -23.685 1.00 70.94 93 THR A CA 1
ATOM 721 C C . THR A 1 93 ? 25.353 -3.126 -24.746 1.00 70.94 93 THR A C 1
ATOM 723 O O . THR A 1 93 ? 26.288 -3.063 -25.543 1.00 70.94 93 THR A O 1
ATOM 726 N N . HIS A 1 94 ? 24.451 -4.111 -24.794 1.00 78.12 94 HIS A N 1
ATOM 727 C CA . HIS A 1 94 ? 24.477 -5.171 -25.790 1.00 78.12 94 HIS A CA 1
ATOM 728 C C . HIS A 1 94 ? 24.147 -4.642 -27.195 1.00 78.12 94 HIS A C 1
ATOM 730 O O . HIS A 1 94 ? 23.316 -3.747 -27.360 1.00 78.12 94 HIS A O 1
ATOM 736 N N . LYS A 1 95 ? 24.719 -5.268 -28.234 1.00 78.81 95 LYS A N 1
ATOM 737 C CA . LYS A 1 95 ? 24.481 -4.916 -29.649 1.00 78.81 95 LYS A CA 1
ATOM 738 C C . LYS A 1 95 ? 22.996 -4.914 -30.043 1.00 78.81 95 LYS A C 1
ATOM 740 O O . LYS A 1 95 ? 22.575 -4.081 -30.839 1.00 78.81 95 LYS A O 1
ATOM 745 N N . ASN A 1 96 ? 22.205 -5.799 -29.431 1.00 79.56 96 ASN A N 1
ATOM 746 C CA . ASN A 1 96 ? 20.768 -5.937 -29.695 1.00 79.56 96 ASN A CA 1
ATOM 747 C C . ASN A 1 96 ? 19.919 -4.869 -28.991 1.00 79.56 96 ASN A C 1
ATOM 749 O O . ASN A 1 96 ? 18.734 -4.758 -29.287 1.00 79.56 96 ASN A O 1
ATOM 753 N N . LYS A 1 97 ? 20.509 -4.076 -28.082 1.00 82.56 97 LYS A N 1
ATOM 754 C CA . LYS A 1 97 ? 19.830 -3.004 -27.344 1.00 82.56 97 LYS A CA 1
ATOM 755 C C . LYS A 1 97 ? 18.509 -3.496 -26.727 1.00 82.56 97 LYS A C 1
ATOM 757 O O . LYS A 1 97 ? 17.430 -3.024 -27.093 1.00 82.56 97 LYS A O 1
ATOM 762 N N . TYR A 1 98 ? 18.584 -4.444 -25.798 1.00 87.75 98 TYR A N 1
ATOM 763 C CA . TYR A 1 98 ? 17.401 -5.047 -25.178 1.00 87.75 98 TYR A CA 1
ATOM 764 C C . TYR A 1 98 ? 16.619 -4.070 -24.301 1.00 87.75 98 TYR A C 1
ATOM 766 O O . TYR A 1 98 ? 17.224 -3.341 -23.516 1.00 87.75 98 TYR A O 1
ATOM 774 N N . THR A 1 99 ? 15.287 -4.089 -24.396 1.00 90.50 99 THR A N 1
ATOM 775 C CA . THR A 1 99 ? 14.397 -3.335 -23.499 1.00 90.50 99 THR A CA 1
ATOM 776 C C . THR A 1 99 ? 14.550 -3.870 -22.081 1.00 90.50 99 THR A C 1
ATOM 778 O O . THR A 1 99 ? 14.329 -5.057 -21.863 1.00 90.50 99 THR A O 1
ATOM 781 N N . VAL A 1 100 ? 14.927 -3.014 -21.131 1.00 91.31 100 VAL A N 1
ATOM 782 C CA . VAL A 1 100 ? 15.144 -3.412 -19.732 1.00 91.31 100 VAL A CA 1
ATOM 783 C C . VAL A 1 100 ? 13.832 -3.329 -18.973 1.00 91.31 100 VAL A C 1
ATOM 785 O O . VAL A 1 100 ? 13.082 -2.367 -19.124 1.00 91.31 100 VAL A O 1
ATOM 788 N N . VAL A 1 101 ? 13.550 -4.348 -18.170 1.00 92.69 101 VAL A N 1
ATOM 789 C CA . VAL A 1 101 ? 12.230 -4.576 -17.593 1.00 92.69 101 VAL A CA 1
ATOM 790 C C . VAL A 1 101 ? 12.335 -4.759 -16.091 1.00 92.69 101 VAL A C 1
ATOM 792 O O . VAL A 1 101 ? 13.084 -5.608 -15.604 1.00 92.69 101 VAL A O 1
ATOM 795 N N . ARG A 1 102 ? 11.511 -4.003 -15.369 1.00 93.12 102 ARG A N 1
ATOM 796 C CA . ARG A 1 102 ? 11.126 -4.278 -13.986 1.00 93.12 102 ARG A CA 1
ATOM 797 C C . ARG A 1 102 ? 9.694 -4.811 -14.012 1.00 93.12 102 ARG A C 1
ATOM 799 O O . ARG A 1 102 ? 8.784 -4.094 -14.394 1.00 93.12 102 ARG A O 1
ATOM 806 N N . ARG A 1 103 ? 9.516 -6.080 -13.665 1.00 95.25 103 ARG A N 1
ATOM 807 C CA . ARG A 1 103 ? 8.256 -6.828 -13.649 1.00 95.25 103 ARG A CA 1
ATOM 808 C C . ARG A 1 103 ? 7.778 -7.001 -12.217 1.00 95.25 103 ARG A C 1
ATOM 810 O O . ARG A 1 103 ? 8.551 -7.418 -11.360 1.00 95.25 103 ARG A O 1
ATOM 817 N N . TRP A 1 104 ? 6.504 -6.750 -11.972 1.00 96.81 104 TRP A N 1
ATOM 818 C CA . TRP A 1 104 ? 5.822 -7.144 -10.747 1.00 96.81 104 TRP A CA 1
ATOM 819 C C . TRP A 1 104 ? 4.762 -8.193 -11.058 1.00 96.81 104 TRP A C 1
ATOM 821 O O . TRP A 1 104 ? 4.063 -8.075 -12.062 1.00 96.81 104 TRP A O 1
ATOM 831 N N . THR A 1 105 ? 4.642 -9.212 -10.211 1.00 96.69 105 THR A N 1
ATOM 832 C CA . THR A 1 105 ? 3.616 -10.256 -10.348 1.00 96.69 105 THR A CA 1
ATOM 833 C C . THR A 1 105 ? 2.581 -10.105 -9.243 1.00 96.69 105 THR A C 1
ATOM 835 O O . THR A 1 105 ? 2.936 -10.049 -8.068 1.00 96.69 105 THR A O 1
ATOM 838 N N . ALA A 1 106 ? 1.301 -10.052 -9.599 1.00 95.88 106 ALA A N 1
ATOM 839 C CA . ALA A 1 106 ? 0.228 -9.928 -8.625 1.00 95.88 106 ALA A CA 1
ATOM 840 C C . ALA A 1 106 ? 0.171 -11.179 -7.723 1.00 95.88 106 ALA A C 1
ATOM 842 O O . ALA A 1 106 ? 0.005 -12.292 -8.233 1.00 95.88 106 ALA A O 1
ATOM 843 N N . PRO A 1 107 ? 0.305 -11.042 -6.388 1.00 92.31 107 PRO A N 1
ATOM 844 C CA . PRO A 1 107 ? 0.309 -12.194 -5.484 1.00 92.31 107 PRO A CA 1
ATOM 845 C C . PRO A 1 107 ? -1.083 -12.801 -5.263 1.00 92.31 107 PRO A C 1
ATOM 847 O O . PRO A 1 107 ? -1.196 -13.944 -4.814 1.00 92.31 107 PRO A O 1
ATOM 850 N N . GLU A 1 108 ? -2.137 -12.048 -5.565 1.00 91.50 108 GLU A N 1
ATOM 851 C CA . GLU A 1 108 ? -3.532 -12.395 -5.313 1.00 91.50 108 GLU A CA 1
ATOM 852 C C . GLU A 1 108 ? -4.462 -11.597 -6.238 1.00 91.50 108 GLU A C 1
ATOM 854 O O . GLU A 1 108 ? -4.019 -10.689 -6.940 1.00 91.50 108 GLU A O 1
ATOM 859 N N . ASP A 1 109 ? -5.745 -11.948 -6.246 1.00 90.38 109 ASP A N 1
ATOM 860 C CA . ASP A 1 109 ? -6.763 -11.221 -7.002 1.00 90.38 109 ASP A CA 1
ATOM 861 C C . ASP A 1 109 ? -7.117 -9.903 -6.293 1.00 90.38 109 ASP A C 1
ATOM 863 O O . ASP A 1 109 ? -7.208 -9.844 -5.059 1.00 90.38 109 ASP A O 1
ATOM 867 N N . GLY A 1 110 ? -7.371 -8.842 -7.060 1.00 87.25 110 GLY A N 1
ATOM 868 C CA . GLY A 1 110 ? -7.867 -7.587 -6.501 1.00 87.25 110 GLY A CA 1
ATOM 869 C C . GLY A 1 110 ? -7.875 -6.408 -7.465 1.00 87.25 110 GLY A C 1
ATOM 870 O O . GLY A 1 110 ? -7.398 -6.487 -8.596 1.00 87.25 110 GLY A O 1
ATOM 871 N N . ALA A 1 111 ? -8.412 -5.289 -6.982 1.00 86.62 111 ALA A N 1
ATOM 872 C CA . ALA A 1 111 ? -8.192 -3.987 -7.594 1.00 86.62 111 ALA A CA 1
ATOM 873 C C . ALA A 1 111 ? -6.911 -3.378 -7.013 1.00 86.62 111 ALA A C 1
ATOM 875 O O . ALA A 1 111 ? -6.676 -3.443 -5.809 1.00 86.62 111 ALA A O 1
ATOM 876 N N . TYR A 1 112 ? -6.071 -2.808 -7.864 1.00 89.31 112 TYR A N 1
ATOM 877 C CA . TYR A 1 112 ? -4.778 -2.247 -7.512 1.00 89.31 112 TYR A CA 1
ATOM 878 C C . TYR A 1 112 ? -4.666 -0.825 -8.043 1.00 89.31 112 TYR A C 1
ATOM 880 O O . TYR A 1 112 ? -4.954 -0.562 -9.210 1.00 89.31 112 TYR A O 1
ATOM 888 N N . THR A 1 113 ? -4.177 0.071 -7.197 1.00 89.94 113 THR A N 1
ATOM 889 C CA . THR A 1 113 ? -3.677 1.381 -7.594 1.00 89.94 113 THR A CA 1
ATOM 890 C C . THR A 1 113 ? -2.176 1.279 -7.769 1.00 89.94 113 THR A C 1
ATOM 892 O O . THR A 1 113 ? -1.456 0.885 -6.852 1.00 89.94 113 THR A O 1
ATOM 895 N N . VAL A 1 114 ? -1.686 1.669 -8.933 1.00 93.19 114 VAL A N 1
ATOM 896 C CA . VAL A 1 114 ? -0.257 1.753 -9.199 1.00 93.19 114 VAL A CA 1
ATOM 897 C C . VAL A 1 114 ? 0.097 3.206 -9.430 1.00 93.19 114 VAL A C 1
ATOM 899 O O . VAL A 1 114 ? -0.368 3.838 -10.379 1.00 93.19 114 VAL A O 1
ATOM 902 N N . ARG A 1 115 ? 0.944 3.732 -8.555 1.00 93.06 115 ARG A N 1
ATOM 903 C CA .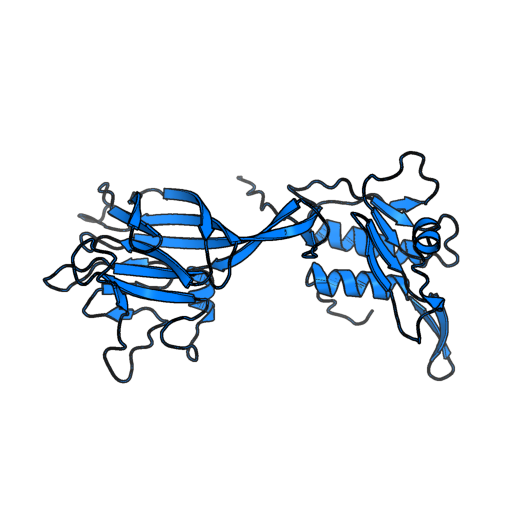 ARG A 1 115 ? 1.535 5.054 -8.684 1.00 93.06 115 ARG A CA 1
ATOM 904 C C . ARG A 1 115 ? 2.964 4.905 -9.157 1.00 93.06 115 ARG A C 1
ATOM 906 O O . ARG A 1 115 ? 3.715 4.090 -8.629 1.00 93.06 115 ARG A O 1
ATOM 913 N N . GLN A 1 116 ? 3.346 5.730 -10.115 1.00 93.94 116 GLN A N 1
ATOM 914 C CA . GLN A 1 116 ? 4.731 5.848 -10.527 1.00 93.94 116 GLN A CA 1
ATOM 915 C C . GLN A 1 116 ? 5.160 7.303 -10.639 1.00 93.94 116 GLN A C 1
ATOM 917 O O . GLN A 1 116 ? 4.392 8.181 -11.053 1.00 93.94 116 GLN A O 1
ATOM 922 N N . GLU A 1 117 ? 6.430 7.513 -10.337 1.00 94.19 117 GLU A N 1
ATOM 923 C CA . GLU A 1 117 ? 7.146 8.756 -10.550 1.00 94.19 117 GLU A CA 1
ATOM 924 C C . GLU A 1 117 ? 8.431 8.439 -11.314 1.00 94.19 117 GLU A C 1
ATOM 926 O O . GLU A 1 117 ? 9.180 7.545 -10.926 1.00 94.19 117 GLU A O 1
ATOM 931 N N . ALA A 1 118 ? 8.654 9.117 -12.442 1.00 93.19 118 ALA A N 1
ATOM 932 C CA . ALA A 1 118 ? 9.795 8.838 -13.304 1.00 93.19 118 ALA A CA 1
ATOM 933 C C . ALA A 1 118 ? 10.404 10.100 -13.926 1.00 93.19 118 ALA A C 1
ATOM 935 O O . ALA A 1 118 ? 9.691 11.024 -14.319 1.00 93.19 118 ALA A O 1
ATOM 936 N N . THR A 1 119 ? 11.725 10.103 -14.081 1.00 92.38 119 THR A N 1
ATOM 937 C CA . THR A 1 119 ? 12.504 11.106 -14.827 1.00 92.38 119 THR A CA 1
ATOM 938 C C . THR A 1 119 ? 13.681 10.422 -15.533 1.00 92.38 119 THR A C 1
ATOM 940 O O . THR A 1 119 ? 13.964 9.254 -15.279 1.00 92.38 119 THR A O 1
ATOM 943 N N . HIS A 1 120 ? 14.390 11.097 -16.438 1.00 87.12 120 HIS A N 1
ATOM 944 C CA . HIS A 1 120 ? 15.671 10.595 -16.950 1.00 87.12 120 HIS A CA 1
ATOM 945 C C . HIS A 1 120 ? 16.807 11.593 -16.746 1.00 87.12 120 HIS A C 1
ATOM 947 O O . HIS A 1 120 ? 16.663 12.798 -16.918 1.00 87.12 120 HIS A O 1
ATOM 953 N N . LEU A 1 121 ? 18.000 11.073 -16.470 1.00 77.25 121 LEU A N 1
ATOM 954 C CA . LEU A 1 121 ? 19.158 11.900 -16.112 1.00 77.25 121 LEU A CA 1
ATOM 955 C C . LEU A 1 121 ? 20.171 12.061 -17.250 1.00 77.25 121 LEU A C 1
ATOM 957 O O . LEU A 1 121 ? 21.312 12.456 -17.013 1.00 77.25 121 LEU A O 1
ATOM 961 N N . LEU A 1 122 ? 19.785 11.747 -18.494 1.00 81.19 122 LEU A N 1
ATOM 962 C CA . LEU A 1 122 ? 20.683 11.902 -19.640 1.00 81.19 122 LEU A CA 1
ATOM 963 C C . LEU A 1 122 ? 21.208 13.342 -19.711 1.00 81.19 122 LEU A C 1
ATOM 965 O O . LEU A 1 122 ? 20.434 14.268 -19.954 1.00 81.19 122 LEU A O 1
ATOM 969 N N . LYS A 1 123 ? 22.528 13.504 -19.601 1.00 80.38 123 LYS A N 1
ATOM 970 C CA . LYS A 1 123 ? 23.216 14.767 -19.865 1.00 80.38 123 LYS A CA 1
ATOM 971 C C . LYS A 1 123 ? 23.851 14.752 -21.254 1.00 80.38 123 LYS A C 1
ATOM 973 O O . LYS A 1 123 ? 24.530 13.796 -21.614 1.00 80.38 123 LYS A O 1
ATOM 978 N N . ILE A 1 124 ? 23.650 15.816 -22.027 1.00 76.62 124 ILE A N 1
ATOM 979 C CA . ILE A 1 124 ? 24.315 16.067 -23.311 1.00 76.62 124 ILE A CA 1
ATOM 980 C C . ILE A 1 124 ? 25.115 17.355 -23.137 1.00 76.62 124 ILE A C 1
ATOM 982 O O . ILE A 1 124 ? 24.540 18.387 -22.805 1.00 76.62 124 ILE A O 1
ATOM 986 N N . LYS A 1 125 ? 26.440 17.295 -23.330 1.00 83.94 125 LYS A N 1
ATOM 987 C CA . LYS A 1 125 ? 27.352 18.439 -23.114 1.00 83.94 125 LYS A CA 1
ATOM 988 C C . LYS A 1 125 ? 27.204 19.084 -21.720 1.00 83.94 125 LYS A C 1
ATOM 990 O O . LYS A 1 125 ? 27.246 20.297 -21.584 1.00 83.94 125 LYS A O 1
ATOM 995 N N . GLY A 1 126 ? 27.000 18.266 -20.685 1.00 80.50 126 GLY A N 1
ATOM 996 C CA . GLY A 1 126 ? 26.859 18.724 -19.296 1.00 80.50 126 GLY A CA 1
ATOM 997 C C . GLY A 1 126 ? 25.443 19.145 -18.883 1.00 80.50 126 GLY A C 1
ATOM 998 O O . GLY A 1 126 ? 25.156 19.173 -17.688 1.00 80.50 126 GLY A O 1
ATOM 999 N N . GLU A 1 127 ? 24.526 19.363 -19.829 1.00 80.75 127 GLU A N 1
ATOM 1000 C CA . GLU A 1 127 ? 23.141 19.751 -19.540 1.00 80.75 127 GLU A CA 1
ATOM 1001 C C . GLU A 1 127 ? 22.166 18.579 -19.614 1.00 80.75 127 GLU A C 1
ATOM 1003 O O . GLU A 1 127 ? 22.280 17.715 -20.481 1.00 80.75 127 GLU A O 1
ATOM 1008 N N . VAL A 1 128 ? 21.142 18.585 -18.756 1.00 77.88 128 VAL A N 1
ATOM 1009 C CA . VAL A 1 128 ? 20.055 17.601 -18.825 1.00 77.88 128 VAL A CA 1
ATOM 1010 C C . VAL A 1 128 ? 19.306 17.739 -20.152 1.00 77.88 128 VAL A C 1
ATOM 1012 O O . VAL A 1 128 ? 18.763 18.803 -20.487 1.00 77.88 128 VAL A O 1
ATOM 1015 N N . SER A 1 129 ? 19.280 16.632 -20.891 1.00 81.06 129 SER A N 1
ATOM 1016 C CA . SER A 1 129 ? 18.657 16.505 -22.200 1.00 81.06 129 SER A CA 1
ATOM 1017 C C . SER A 1 129 ? 17.160 16.798 -22.133 1.00 81.06 129 SER A C 1
ATOM 1019 O O . SER A 1 129 ? 16.471 16.398 -21.197 1.00 81.06 129 SER A O 1
ATOM 1021 N N . LYS A 1 130 ? 16.647 17.473 -23.165 1.00 79.94 130 LYS A N 1
ATOM 1022 C CA . LYS A 1 130 ? 15.206 17.695 -23.363 1.00 79.94 130 LYS A CA 1
ATOM 1023 C C . LYS A 1 130 ? 14.507 16.494 -24.022 1.00 79.94 130 LYS A C 1
ATOM 1025 O O . LYS A 1 130 ? 13.288 16.507 -24.156 1.00 79.94 130 LYS A O 1
ATOM 1030 N N . LEU A 1 131 ? 15.264 15.488 -24.473 1.00 83.69 131 LEU A N 1
ATOM 1031 C CA . LEU A 1 131 ? 14.731 14.315 -25.170 1.00 83.69 131 LEU A CA 1
ATOM 1032 C C . LEU A 1 131 ? 14.019 13.390 -24.194 1.00 83.69 131 LEU A C 1
ATOM 1034 O O . LEU A 1 131 ? 14.682 12.845 -23.327 1.00 83.69 131 LEU A O 1
ATOM 1038 N N . SER A 1 132 ? 12.727 13.136 -24.385 1.00 87.44 132 SER A N 1
ATOM 1039 C CA . SER A 1 132 ? 12.009 12.178 -23.543 1.00 87.44 132 SER A CA 1
ATOM 1040 C C . SER A 1 132 ? 12.419 10.726 -23.809 1.00 87.44 132 SER A C 1
ATOM 1042 O O . SER A 1 132 ? 12.842 10.357 -24.910 1.00 87.44 132 SER A O 1
ATOM 1044 N N . ARG A 1 133 ? 12.256 9.877 -22.792 1.00 88.25 133 ARG A N 1
ATOM 1045 C CA . ARG A 1 133 ? 12.505 8.434 -22.863 1.00 88.25 133 ARG A CA 1
ATOM 1046 C C . ARG A 1 133 ? 11.213 7.645 -22.857 1.00 88.25 133 ARG A C 1
ATOM 1048 O O . ARG A 1 133 ? 10.241 8.029 -22.216 1.00 88.25 133 ARG A O 1
ATOM 1055 N N . ARG A 1 134 ? 11.199 6.550 -23.611 1.00 90.75 134 ARG A N 1
ATOM 1056 C CA . ARG A 1 134 ? 10.042 5.667 -23.696 1.00 90.75 134 ARG A CA 1
ATOM 1057 C C . ARG A 1 134 ? 10.046 4.692 -22.520 1.00 90.75 134 ARG A C 1
ATOM 1059 O O . ARG A 1 134 ? 11.037 3.994 -22.307 1.00 90.75 134 ARG A O 1
ATOM 1066 N N . LEU A 1 135 ? 8.929 4.654 -21.805 1.00 92.94 135 LEU A N 1
ATOM 1067 C CA . LEU A 1 135 ? 8.601 3.649 -20.802 1.00 92.94 135 LEU A CA 1
ATOM 1068 C C . LEU A 1 135 ? 7.266 3.023 -21.201 1.00 92.94 135 LEU A C 1
ATOM 1070 O O . LEU A 1 135 ? 6.249 3.715 -21.224 1.00 92.94 135 LEU A O 1
ATOM 1074 N N . ASP A 1 136 ? 7.276 1.742 -21.540 1.00 94.12 136 ASP A N 1
ATOM 1075 C CA . ASP A 1 136 ? 6.052 0.997 -21.810 1.00 94.12 136 ASP A CA 1
ATOM 1076 C C . ASP A 1 136 ? 5.571 0.320 -20.528 1.00 94.12 136 ASP A C 1
ATOM 1078 O O . ASP A 1 136 ? 6.357 -0.295 -19.805 1.00 94.12 136 ASP A O 1
ATOM 1082 N N . LEU A 1 137 ? 4.275 0.448 -20.257 1.00 95.38 137 LEU A N 1
ATOM 1083 C CA . LEU A 1 137 ? 3.573 -0.307 -19.235 1.00 95.38 137 LEU A CA 1
ATOM 1084 C C . LEU A 1 137 ? 2.851 -1.468 -19.906 1.00 95.38 137 LEU A C 1
ATOM 1086 O O . LEU A 1 137 ? 2.031 -1.272 -20.813 1.00 95.38 137 LEU A O 1
ATOM 1090 N N . VAL A 1 138 ? 3.168 -2.678 -19.462 1.00 96.44 138 VAL A N 1
ATOM 1091 C CA . VAL A 1 138 ? 2.659 -3.911 -20.058 1.00 96.44 138 VAL A CA 1
ATOM 1092 C C . VAL A 1 138 ? 1.887 -4.698 -19.015 1.00 96.44 138 VAL A C 1
ATOM 1094 O O . VAL A 1 138 ? 2.404 -4.949 -17.934 1.00 96.44 138 VAL A O 1
ATOM 1097 N N . HIS A 1 139 ? 0.673 -5.123 -19.352 1.00 95.75 139 HIS A N 1
ATOM 1098 C CA . HIS A 1 139 ? -0.135 -6.036 -18.546 1.00 95.75 139 HIS A CA 1
ATOM 1099 C C . HIS A 1 139 ? -0.300 -7.342 -19.317 1.00 95.75 139 HIS A C 1
ATOM 1101 O O . HIS A 1 139 ? -0.770 -7.336 -20.455 1.00 95.75 139 HIS A O 1
ATOM 1107 N N . ASN A 1 140 ? 0.140 -8.456 -18.726 1.00 94.31 140 ASN A N 1
ATOM 1108 C CA . ASN A 1 140 ? 0.057 -9.799 -19.319 1.00 94.31 140 ASN A CA 1
ATOM 1109 C C . ASN A 1 140 ? 0.551 -9.859 -20.775 1.00 94.31 140 ASN A C 1
ATOM 1111 O O . ASN A 1 140 ? -0.111 -10.385 -21.670 1.00 94.31 140 ASN A O 1
ATOM 1115 N N . GLY A 1 141 ? 1.716 -9.258 -21.022 1.00 92.44 141 GLY A N 1
ATOM 1116 C CA . GLY A 1 141 ? 2.353 -9.237 -22.338 1.00 92.44 141 GLY A CA 1
ATOM 1117 C C . GLY A 1 141 ? 1.760 -8.240 -23.343 1.00 92.44 141 GLY A C 1
ATOM 1118 O O . GLY A 1 141 ? 2.278 -8.123 -24.451 1.00 92.44 141 GLY A O 1
ATOM 1119 N N . LYS A 1 142 ? 0.714 -7.486 -22.980 1.00 94.00 142 LYS A N 1
ATOM 1120 C CA . LYS A 1 142 ? 0.117 -6.445 -23.828 1.00 94.00 142 LYS A CA 1
ATOM 1121 C C . LYS A 1 142 ? 0.464 -5.057 -23.312 1.00 94.00 142 LYS A C 1
ATOM 1123 O O . LYS A 1 142 ? 0.215 -4.734 -22.153 1.00 94.00 142 LYS A O 1
ATOM 1128 N N . ILE A 1 143 ? 1.025 -4.221 -24.182 1.00 94.19 143 ILE A N 1
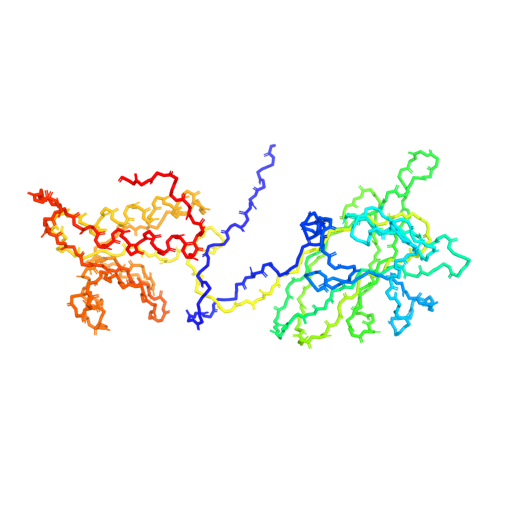ATOM 1129 C CA . ILE A 1 143 ? 1.279 -2.813 -23.865 1.00 94.19 143 ILE A CA 1
ATOM 1130 C C . ILE A 1 143 ? -0.078 -2.123 -23.716 1.00 94.19 143 ILE A C 1
ATOM 1132 O O . ILE A 1 143 ? -0.839 -2.060 -24.680 1.00 94.19 143 ILE A O 1
ATOM 1136 N N . PHE A 1 144 ? -0.380 -1.608 -22.525 1.00 94.19 144 PHE A N 1
ATOM 1137 C CA . PHE A 1 144 ? -1.610 -0.844 -22.287 1.00 94.19 144 PHE A CA 1
ATOM 1138 C C . PHE A 1 144 ? -1.349 0.662 -22.236 1.00 94.19 144 PHE A C 1
ATOM 1140 O O . PHE A 1 144 ? -2.260 1.457 -22.460 1.00 94.19 144 PHE A O 1
ATOM 1147 N N . GLN A 1 145 ? -0.106 1.075 -21.971 1.00 94.31 145 GLN A N 1
ATOM 1148 C CA . GLN A 1 145 ? 0.265 2.482 -21.988 1.00 94.31 145 GLN A CA 1
ATOM 1149 C C . GLN A 1 145 ? 1.729 2.671 -22.381 1.00 94.31 145 GLN A C 1
ATOM 1151 O O . GLN A 1 145 ? 2.613 1.988 -21.878 1.00 94.31 145 GLN A O 1
ATOM 1156 N N . THR A 1 146 ? 1.993 3.661 -23.232 1.00 94.50 146 THR A N 1
ATOM 1157 C CA . THR A 1 146 ? 3.348 4.132 -23.536 1.00 94.50 146 THR A CA 1
ATOM 1158 C C . THR A 1 146 ? 3.526 5.538 -22.986 1.00 94.50 146 THR A C 1
ATOM 1160 O O . THR A 1 146 ? 2.728 6.436 -23.257 1.00 94.50 146 THR A O 1
ATOM 1163 N N . LEU A 1 147 ? 4.596 5.743 -22.227 1.00 93.00 147 LEU A N 1
ATOM 1164 C CA . LEU A 1 147 ? 4.906 7.000 -21.563 1.00 93.00 147 LEU A CA 1
ATOM 1165 C C . LEU A 1 147 ? 6.183 7.620 -22.115 1.00 93.00 147 LEU A C 1
ATOM 1167 O O . LEU A 1 147 ? 7.143 6.933 -22.465 1.00 93.00 147 LEU A O 1
ATOM 1171 N N . ARG A 1 148 ? 6.182 8.952 -22.170 1.00 93.06 148 ARG A N 1
ATOM 1172 C CA . ARG A 1 148 ? 7.334 9.778 -22.534 1.00 93.06 148 ARG A CA 1
ATOM 1173 C C . ARG A 1 148 ? 7.865 10.446 -21.271 1.00 93.06 148 ARG A C 1
ATOM 1175 O O . ARG A 1 148 ? 7.371 11.492 -20.864 1.00 93.06 148 ARG A O 1
ATOM 1182 N N . VAL A 1 149 ? 8.841 9.806 -20.641 1.00 91.56 149 VAL A N 1
ATOM 1183 C CA . VAL A 1 149 ? 9.488 10.269 -19.412 1.00 91.56 149 VAL A CA 1
ATOM 1184 C C . VAL A 1 149 ? 10.379 11.476 -19.739 1.00 91.56 149 VAL A C 1
ATOM 1186 O O . VAL A 1 149 ? 11.258 11.337 -20.589 1.00 91.56 149 VAL A O 1
ATOM 1189 N N . PRO A 1 150 ? 10.159 12.656 -19.135 1.00 90.12 150 PRO A N 1
ATOM 1190 C CA . PRO A 1 150 ? 10.985 13.848 -19.331 1.00 90.12 150 PRO A CA 1
ATOM 1191 C C . PRO A 1 150 ? 12.234 13.819 -18.438 1.00 90.12 150 PRO A C 1
ATOM 1193 O O . PRO A 1 150 ? 12.319 13.006 -17.526 1.00 90.12 150 PRO A O 1
ATOM 1196 N N . GLY A 1 151 ? 13.218 14.684 -18.710 1.00 84.12 151 GLY A N 1
ATOM 1197 C CA . GLY A 1 151 ? 14.494 14.669 -17.976 1.00 84.12 151 GLY A CA 1
ATOM 1198 C C . GLY A 1 151 ? 14.660 15.776 -16.944 1.00 84.12 151 GLY A C 1
ATOM 1199 O O . GLY A 1 151 ? 15.397 15.637 -15.975 1.00 84.12 151 GLY A O 1
ATOM 1200 N N . ARG A 1 152 ? 13.974 16.907 -17.142 1.00 80.19 152 ARG A N 1
ATOM 1201 C CA . ARG A 1 152 ? 14.061 18.089 -16.260 1.00 80.19 152 ARG A CA 1
ATOM 1202 C C . ARG A 1 152 ? 12.970 18.130 -15.195 1.00 80.19 152 ARG A C 1
ATOM 1204 O O . ARG A 1 152 ? 13.013 18.970 -14.305 1.00 80.19 152 ARG A O 1
ATOM 1211 N N . THR A 1 153 ? 11.972 17.270 -15.326 1.00 86.31 153 THR A N 1
ATOM 1212 C CA . THR A 1 153 ? 10.790 17.218 -14.472 1.00 86.31 153 THR A CA 1
ATOM 1213 C C . THR A 1 153 ? 10.437 15.766 -14.210 1.00 86.31 153 THR A C 1
ATOM 1215 O O . THR A 1 153 ? 10.907 14.873 -14.909 1.00 86.31 153 THR A O 1
ATOM 1218 N N . TYR A 1 154 ? 9.598 15.536 -13.209 1.00 88.88 154 TYR A N 1
ATOM 1219 C CA . TYR A 1 154 ? 9.066 14.214 -12.934 1.00 88.88 154 TYR A CA 1
ATOM 1220 C C . TYR A 1 154 ? 7.732 14.017 -13.648 1.00 88.88 154 TYR A C 1
ATOM 1222 O O . TYR A 1 154 ? 6.815 14.834 -13.536 1.00 88.88 154 TYR A O 1
ATOM 1230 N N . LEU A 1 155 ? 7.621 12.911 -14.377 1.00 92.69 155 LEU A N 1
ATOM 1231 C CA . LEU A 1 155 ? 6.345 12.370 -14.813 1.00 92.69 155 LEU A CA 1
ATOM 1232 C C . LEU A 1 155 ? 5.721 11.620 -13.641 1.00 92.69 155 LEU A C 1
ATOM 1234 O O . LEU A 1 155 ? 6.287 10.638 -13.172 1.00 92.69 155 LEU A O 1
ATOM 1238 N N . ARG A 1 156 ? 4.529 12.044 -13.223 1.00 93.44 156 ARG A N 1
ATOM 1239 C CA . ARG A 1 156 ? 3.716 11.335 -12.231 1.00 93.44 156 ARG A CA 1
ATOM 1240 C C . ARG A 1 156 ? 2.484 10.755 -12.900 1.00 93.44 156 ARG A C 1
ATOM 1242 O O . ARG A 1 156 ? 1.773 11.464 -13.616 1.00 93.44 156 ARG A O 1
ATOM 1249 N N . LYS A 1 157 ? 2.247 9.464 -12.692 1.00 92.75 157 LYS A N 1
ATOM 1250 C CA . LYS A 1 157 ? 1.072 8.758 -13.205 1.00 92.75 157 LYS A CA 1
ATOM 1251 C C . LYS A 1 157 ? 0.526 7.827 -12.140 1.00 92.75 157 LYS A C 1
ATOM 1253 O O . LYS A 1 157 ? 1.285 7.200 -11.410 1.00 92.75 157 LYS A O 1
ATOM 1258 N N . GLU A 1 158 ? -0.792 7.738 -12.098 1.00 90.19 158 GLU A N 1
ATOM 1259 C CA . GLU A 1 158 ? -1.519 6.798 -11.262 1.00 90.19 158 GLU A CA 1
ATOM 1260 C C . GLU A 1 158 ? -2.536 6.077 -12.144 1.00 90.19 158 GLU A C 1
ATOM 1262 O O . GLU A 1 158 ? -3.134 6.694 -13.032 1.00 90.19 158 GLU A O 1
ATOM 1267 N N . PHE A 1 159 ? -2.665 4.769 -11.959 1.00 89.25 159 PHE A N 1
ATOM 1268 C CA . PHE A 1 159 ? -3.575 3.931 -12.725 1.00 89.25 159 PHE A CA 1
ATOM 1269 C C . PHE A 1 159 ? -4.232 2.885 -11.829 1.00 89.25 159 PHE A C 1
ATOM 1271 O O . PHE A 1 159 ? -3.616 2.376 -10.894 1.00 89.25 159 PHE A O 1
ATOM 1278 N N . LEU A 1 160 ? -5.493 2.586 -12.136 1.00 85.75 160 LEU A N 1
ATOM 1279 C CA . LEU A 1 160 ? -6.299 1.570 -11.471 1.00 85.75 160 LEU A CA 1
ATOM 1280 C C . LEU A 1 160 ? -6.383 0.343 -12.373 1.00 85.75 160 LEU A C 1
ATOM 1282 O O . LEU A 1 160 ? -6.735 0.461 -13.546 1.00 85.75 160 LEU A O 1
ATOM 1286 N N . LEU A 1 161 ? -6.058 -0.826 -11.831 1.00 88.69 161 LEU A N 1
ATOM 1287 C CA . LEU A 1 161 ? -6.067 -2.094 -12.554 1.00 88.69 161 LEU A CA 1
ATOM 1288 C C . LEU A 1 161 ? -6.760 -3.164 -11.720 1.00 88.69 161 LEU A C 1
ATOM 1290 O O . LEU A 1 161 ? -6.493 -3.299 -10.532 1.00 88.69 161 LEU A O 1
ATOM 1294 N N . SER A 1 162 ? -7.620 -3.961 -12.347 1.00 90.69 162 SER A N 1
ATOM 1295 C CA . SER A 1 162 ? -8.077 -5.224 -11.762 1.00 90.69 162 SER A CA 1
ATOM 1296 C C . SER A 1 162 ? -7.136 -6.327 -12.223 1.00 90.69 162 SER A C 1
ATOM 1298 O O . SER A 1 162 ? -7.028 -6.565 -13.425 1.00 90.69 162 SER A O 1
ATOM 1300 N N . LEU A 1 163 ? -6.442 -6.964 -11.283 1.00 92.12 163 LEU A N 1
ATOM 1301 C CA . LEU A 1 163 ? -5.438 -7.987 -11.560 1.00 92.12 163 LEU A CA 1
ATOM 1302 C C . LEU A 1 163 ? -5.853 -9.309 -10.926 1.00 92.12 163 LEU A C 1
ATOM 1304 O O . LEU A 1 163 ? -6.418 -9.334 -9.829 1.00 92.12 163 LEU A O 1
ATOM 1308 N N . LYS A 1 164 ? -5.546 -10.403 -11.619 1.00 95.12 164 LYS A N 1
ATOM 1309 C CA . LYS A 1 164 ? -5.625 -11.758 -11.069 1.00 95.12 164 LYS A CA 1
ATOM 1310 C C . LYS A 1 164 ? -4.272 -12.185 -10.521 1.00 95.12 164 LYS A C 1
ATOM 1312 O O . LYS A 1 164 ? -3.232 -11.731 -10.995 1.00 95.12 164 LYS A O 1
ATOM 1317 N N . LYS A 1 165 ? -4.268 -13.113 -9.570 1.00 95.75 165 LYS A N 1
ATOM 1318 C CA . LYS A 1 165 ? -3.061 -13.777 -9.089 1.00 95.75 165 LYS A CA 1
ATOM 1319 C C . LYS A 1 165 ? -2.260 -14.324 -10.270 1.00 95.75 165 LYS A C 1
ATOM 1321 O O . LYS A 1 165 ? -2.774 -15.098 -11.073 1.00 95.75 165 LYS A O 1
ATOM 1326 N N . GLY A 1 166 ? -0.985 -13.956 -10.334 1.00 96.00 166 GLY A N 1
ATOM 1327 C CA . GLY A 1 166 ? -0.083 -14.337 -11.418 1.00 96.00 166 GLY A CA 1
ATOM 1328 C C . GLY A 1 166 ? -0.070 -13.377 -12.608 1.00 96.00 166 GLY A C 1
ATOM 1329 O O . GLY A 1 166 ? 0.817 -13.511 -13.449 1.00 96.00 166 GLY A O 1
ATOM 1330 N N . ASP A 1 167 ? -0.974 -12.391 -12.671 1.00 97.38 167 ASP A N 1
ATOM 1331 C CA . ASP A 1 167 ? -0.879 -11.325 -13.669 1.00 97.38 167 ASP A CA 1
ATOM 1332 C C . ASP A 1 167 ? 0.442 -10.567 -13.506 1.00 97.38 167 ASP A C 1
ATOM 1334 O O . ASP A 1 167 ? 0.889 -10.281 -12.392 1.00 97.38 167 ASP A O 1
ATOM 1338 N N . THR A 1 168 ? 1.058 -10.203 -14.627 1.00 97.25 168 THR A N 1
ATOM 1339 C CA . THR A 1 168 ? 2.335 -9.485 -14.647 1.00 97.25 168 THR A CA 1
ATOM 1340 C C . THR A 1 168 ? 2.148 -8.048 -15.101 1.00 97.25 168 THR A C 1
ATOM 1342 O O . THR A 1 168 ? 1.510 -7.804 -16.131 1.00 97.25 168 THR A O 1
ATOM 1345 N N . LEU A 1 169 ? 2.782 -7.125 -14.383 1.00 97.56 169 LEU A N 1
ATOM 1346 C CA . LEU A 1 169 ? 2.953 -5.730 -14.763 1.00 97.56 169 LEU A CA 1
ATOM 1347 C C . LEU A 1 169 ? 4.422 -5.438 -15.049 1.00 97.56 169 LEU A C 1
ATOM 1349 O O . LEU A 1 169 ? 5.245 -5.467 -14.134 1.00 97.56 169 LEU A O 1
ATOM 1353 N N . ASP A 1 170 ? 4.739 -5.108 -16.296 1.00 96.62 170 ASP A N 1
ATOM 1354 C CA . ASP A 1 170 ? 6.092 -4.725 -16.686 1.00 96.62 170 ASP A CA 1
ATOM 1355 C C . ASP A 1 170 ? 6.212 -3.218 -16.852 1.00 96.62 170 ASP A C 1
ATOM 1357 O O . ASP A 1 170 ? 5.398 -2.573 -17.514 1.00 96.62 170 ASP A O 1
ATOM 1361 N N . PHE A 1 171 ? 7.305 -2.694 -16.314 1.00 95.25 171 PHE A N 1
ATOM 1362 C CA . PHE A 1 171 ? 7.818 -1.355 -16.535 1.00 95.25 171 PHE A CA 1
ATOM 1363 C C . PHE A 1 171 ? 9.039 -1.497 -17.441 1.00 95.25 171 PHE A C 1
ATOM 1365 O O . PHE A 1 171 ? 10.130 -1.858 -16.992 1.00 95.25 171 PHE A O 1
ATOM 1372 N N . ALA A 1 172 ? 8.827 -1.287 -18.737 1.00 94.00 172 ALA A N 1
ATOM 1373 C CA . ALA A 1 172 ? 9.772 -1.623 -19.791 1.00 94.00 172 ALA A CA 1
ATOM 1374 C C . ALA A 1 172 ? 10.425 -0.354 -20.364 1.00 94.00 172 ALA A C 1
ATOM 1376 O O . ALA A 1 172 ? 9.809 0.400 -21.122 1.00 94.00 172 ALA A O 1
ATOM 1377 N N . ALA A 1 173 ? 11.677 -0.096 -19.984 1.00 91.12 173 ALA A N 1
ATOM 1378 C CA . ALA A 1 173 ? 12.446 1.055 -20.446 1.00 91.12 173 ALA A CA 1
ATOM 1379 C C . ALA A 1 173 ? 13.171 0.760 -21.759 1.00 91.12 173 ALA A C 1
ATOM 1381 O O . ALA A 1 173 ? 13.879 -0.244 -21.902 1.00 91.12 173 ALA A O 1
ATOM 1382 N N . GLU A 1 174 ? 13.046 1.687 -22.711 1.00 84.94 174 GLU A N 1
ATOM 1383 C CA . GLU A 1 174 ? 13.811 1.606 -23.947 1.00 84.94 174 GLU A CA 1
ATOM 1384 C C . GLU A 1 174 ? 15.316 1.706 -23.670 1.00 84.94 174 GLU A C 1
ATOM 1386 O O . GLU A 1 174 ? 15.820 2.530 -22.911 1.00 84.94 174 GLU A O 1
ATOM 1391 N N . SER A 1 175 ? 16.036 0.842 -24.361 1.00 70.00 175 SER A N 1
ATOM 1392 C CA . SER A 1 175 ? 17.436 0.493 -24.186 1.00 70.00 175 SER A CA 1
ATOM 1393 C C . SER A 1 175 ? 18.450 1.501 -24.714 1.00 70.00 175 SER A C 1
ATOM 1395 O O . SER A 1 175 ? 19.624 1.158 -24.831 1.00 70.00 175 SER A O 1
ATOM 1397 N N . TRP A 1 176 ? 18.042 2.712 -25.098 1.00 67.81 176 TRP A N 1
ATOM 1398 C CA . TRP A 1 176 ? 18.950 3.669 -25.726 1.00 67.81 176 TRP A CA 1
ATOM 1399 C C . TRP A 1 176 ? 18.753 5.101 -25.220 1.00 67.81 176 TRP A C 1
ATOM 1401 O O . TRP A 1 176 ? 17.654 5.656 -25.258 1.00 67.81 176 TRP A O 1
ATOM 1411 N N . GLY A 1 177 ? 19.870 5.720 -24.814 1.00 62.12 177 GLY A N 1
ATOM 1412 C CA . GLY A 1 177 ? 19.964 7.155 -24.542 1.00 62.12 177 GLY A CA 1
ATOM 1413 C C . GLY A 1 177 ? 19.874 7.585 -23.069 1.00 62.12 177 GLY A C 1
ATOM 1414 O O . GLY A 1 177 ? 19.412 8.688 -22.780 1.00 62.12 177 GLY A O 1
ATOM 1415 N N . GLY A 1 178 ? 20.352 6.767 -22.135 1.00 71.75 178 GLY A N 1
ATOM 1416 C CA . GLY A 1 178 ? 20.464 7.129 -20.716 1.00 71.75 178 GLY A CA 1
ATOM 1417 C C . GLY A 1 178 ? 19.467 6.394 -19.827 1.00 71.75 178 GLY A C 1
ATOM 1418 O O . GLY A 1 178 ? 18.614 5.660 -20.316 1.00 71.75 178 GLY A O 1
ATOM 1419 N N . SER A 1 179 ? 19.622 6.552 -18.515 1.00 84.44 179 SER A N 1
ATOM 1420 C CA . SER A 1 179 ? 18.821 5.823 -17.531 1.00 84.44 179 SER A CA 1
ATOM 1421 C C . SER A 1 179 ? 17.522 6.543 -17.187 1.00 84.44 179 SER A C 1
ATOM 1423 O O . SER A 1 179 ? 17.492 7.776 -17.133 1.00 84.44 179 SER A O 1
ATOM 1425 N N . ILE A 1 180 ? 16.480 5.760 -16.913 1.00 90.12 180 ILE A N 1
ATOM 1426 C CA . ILE A 1 180 ? 15.233 6.226 -16.309 1.00 90.12 180 ILE A CA 1
ATOM 1427 C C . ILE A 1 180 ? 15.340 6.005 -14.805 1.00 90.12 180 ILE A C 1
ATOM 1429 O O . ILE A 1 180 ? 15.499 4.871 -14.358 1.00 90.12 180 ILE A O 1
ATOM 1433 N N . GLU A 1 181 ? 15.242 7.084 -14.042 1.00 91.75 181 GLU A N 1
ATOM 1434 C CA . GLU A 1 181 ? 14.932 7.009 -12.624 1.00 91.75 181 GLU A CA 1
ATOM 1435 C C . GLU A 1 181 ? 13.424 6.782 -12.484 1.00 91.75 181 GLU A C 1
ATOM 1437 O O . GLU A 1 181 ? 12.634 7.495 -13.102 1.00 91.75 181 GLU A O 1
ATOM 1442 N N . ILE A 1 182 ? 13.029 5.754 -11.740 1.00 92.75 182 ILE A N 1
ATOM 1443 C CA . ILE A 1 182 ? 11.646 5.334 -11.570 1.00 92.75 182 ILE A CA 1
ATOM 1444 C C . ILE A 1 182 ? 11.402 4.770 -10.169 1.00 92.75 182 ILE A C 1
ATOM 1446 O O . ILE A 1 182 ? 12.090 3.859 -9.693 1.00 92.75 182 ILE A O 1
ATOM 1450 N N . GLU A 1 183 ? 10.351 5.284 -9.549 1.00 94.75 183 GLU A N 1
ATOM 1451 C CA . GLU A 1 183 ? 9.765 4.786 -8.316 1.00 94.75 183 GLU A CA 1
ATOM 1452 C C . GLU A 1 183 ? 8.341 4.310 -8.591 1.00 94.75 183 GLU A C 1
ATOM 1454 O O . GLU A 1 183 ? 7.567 4.995 -9.261 1.00 94.75 183 GLU A O 1
ATOM 1459 N N . ILE A 1 184 ? 8.010 3.115 -8.099 1.00 95.75 184 ILE A N 1
ATOM 1460 C CA . ILE A 1 184 ? 6.710 2.475 -8.292 1.00 95.75 184 ILE A CA 1
ATOM 1461 C C . ILE A 1 184 ? 6.171 2.063 -6.928 1.00 95.75 184 ILE A C 1
ATOM 1463 O O . ILE A 1 184 ? 6.836 1.335 -6.188 1.00 95.75 184 ILE A O 1
ATOM 1467 N N . VAL A 1 185 ? 4.943 2.479 -6.636 1.00 92.69 185 VAL A N 1
ATOM 1468 C CA . VAL A 1 185 ? 4.180 2.070 -5.458 1.00 92.69 185 VAL A CA 1
ATOM 1469 C C . VAL A 1 185 ? 2.909 1.387 -5.937 1.00 92.69 185 VAL A C 1
ATOM 1471 O O . VAL A 1 185 ? 2.121 1.977 -6.674 1.00 92.69 185 VAL A O 1
ATOM 1474 N N . ILE A 1 186 ? 2.722 0.136 -5.530 1.00 94.25 186 ILE A N 1
ATOM 1475 C CA . ILE A 1 186 ? 1.543 -0.665 -5.852 1.00 94.25 186 ILE A CA 1
ATOM 1476 C C . ILE A 1 186 ? 0.774 -0.878 -4.562 1.00 94.25 186 ILE A C 1
ATOM 1478 O O . ILE A 1 186 ? 1.292 -1.453 -3.599 1.00 94.25 186 ILE A O 1
ATOM 1482 N N . SER A 1 187 ? -0.474 -0.435 -4.560 1.00 88.50 187 SER A N 1
ATOM 1483 C CA . SER A 1 187 ? -1.388 -0.599 -3.444 1.00 88.50 187 SER A CA 1
ATOM 1484 C C . SER A 1 187 ? -2.593 -1.418 -3.879 1.00 88.50 187 SER A C 1
ATOM 1486 O O . SER A 1 187 ? -3.187 -1.140 -4.913 1.00 88.50 187 SER A O 1
ATOM 1488 N N . LYS A 1 188 ? -2.961 -2.432 -3.101 1.00 87.88 188 LYS A N 1
ATOM 1489 C CA . LYS A 1 188 ? -4.177 -3.215 -3.311 1.00 87.88 188 LYS A CA 1
ATOM 1490 C C . LYS A 1 188 ? -5.340 -2.551 -2.587 1.00 87.88 188 LYS A C 1
ATOM 1492 O O . LYS A 1 188 ? -5.191 -2.186 -1.423 1.00 87.88 188 LYS A O 1
ATOM 1497 N N . ALA A 1 189 ? -6.478 -2.440 -3.255 1.00 78.94 189 ALA A N 1
ATOM 1498 C CA . ALA A 1 189 ? -7.746 -2.149 -2.619 1.00 78.94 189 ALA A CA 1
ATOM 1499 C C . ALA A 1 189 ? -8.169 -3.350 -1.755 1.00 78.94 189 ALA A C 1
ATOM 1501 O O . ALA A 1 189 ? -8.398 -4.455 -2.251 1.00 78.94 189 ALA A O 1
ATOM 1502 N N . GLU A 1 190 ? -8.263 -3.135 -0.455 1.00 69.56 190 GLU A N 1
ATOM 1503 C CA . GLU A 1 190 ? -8.836 -4.044 0.518 1.00 69.56 190 GLU A CA 1
ATOM 1504 C C . GLU A 1 190 ? -10.206 -3.513 0.954 1.00 69.56 190 GLU A C 1
ATOM 1506 O O . GLU A 1 190 ? -10.512 -2.321 0.869 1.00 69.56 190 GLU A O 1
ATOM 1511 N N . LYS A 1 191 ? -11.070 -4.431 1.387 1.00 60.56 191 LYS A N 1
ATOM 1512 C CA . LYS A 1 191 ? -12.301 -4.063 2.083 1.00 60.56 191 LYS A CA 1
ATOM 1513 C C . LYS A 1 191 ? -11.932 -3.840 3.542 1.00 60.56 191 LYS A C 1
ATOM 1515 O O . LYS A 1 191 ? -11.488 -4.780 4.200 1.00 60.56 191 LYS A O 1
ATOM 1520 N N . GLY A 1 192 ? -12.112 -2.621 4.032 1.00 61.53 192 GLY A N 1
ATOM 1521 C CA . GLY A 1 192 ? -11.853 -2.279 5.424 1.00 61.53 192 GLY A CA 1
ATOM 1522 C C . GLY A 1 192 ? -12.850 -1.260 5.953 1.00 61.53 192 GLY A C 1
ATOM 1523 O O . GLY A 1 192 ? -13.516 -0.544 5.205 1.00 61.53 192 GLY A O 1
ATOM 1524 N N . LEU A 1 193 ? -12.942 -1.174 7.274 1.00 69.62 193 LEU A N 1
ATOM 1525 C CA . LEU A 1 193 ? -13.733 -0.159 7.943 1.00 69.62 193 LEU A CA 1
ATOM 1526 C C . LEU A 1 193 ? -12.884 1.110 8.082 1.00 69.62 193 LEU A C 1
ATOM 1528 O O . LEU A 1 193 ? -11.982 1.199 8.919 1.00 69.62 193 LEU A O 1
ATOM 1532 N N . ALA A 1 194 ? -13.153 2.099 7.229 1.00 74.62 194 ALA A N 1
ATOM 1533 C CA . ALA A 1 194 ? -12.508 3.402 7.321 1.00 74.62 194 ALA A CA 1
ATOM 1534 C C . ALA A 1 194 ? -13.058 4.169 8.530 1.00 74.62 194 ALA A C 1
ATOM 1536 O O . ALA A 1 194 ? -14.210 4.604 8.533 1.00 74.62 194 ALA A O 1
ATOM 1537 N N . VAL A 1 195 ? -12.220 4.324 9.556 1.00 79.94 195 VAL A N 1
ATOM 1538 C CA . VAL A 1 195 ? -12.545 5.117 10.746 1.00 79.94 195 VAL A CA 1
ATOM 1539 C C . VAL A 1 195 ? -12.206 6.579 10.491 1.00 79.94 195 VAL A C 1
ATOM 1541 O O . VAL A 1 195 ? -13.010 7.458 10.784 1.00 79.94 195 VAL A O 1
ATOM 1544 N N . ILE A 1 196 ? -11.032 6.852 9.915 1.00 78.44 196 ILE A N 1
ATOM 1545 C CA . ILE A 1 196 ? -10.575 8.202 9.575 1.00 78.44 196 ILE A CA 1
ATOM 1546 C C . ILE A 1 196 ? -10.092 8.190 8.126 1.00 78.44 196 ILE A C 1
ATOM 1548 O O . ILE A 1 196 ? -9.123 7.509 7.784 1.00 78.44 196 ILE A O 1
ATOM 1552 N N . ALA A 1 197 ? -10.758 8.967 7.275 1.00 72.81 197 ALA A N 1
ATOM 1553 C CA . ALA A 1 197 ? -10.443 9.093 5.858 1.00 72.81 197 ALA A CA 1
ATOM 1554 C C . ALA A 1 197 ? -10.279 10.569 5.492 1.00 72.81 197 ALA A C 1
ATOM 1556 O O . ALA A 1 197 ? -11.083 11.414 5.884 1.00 72.81 197 ALA A O 1
ATOM 1557 N N . SER A 1 198 ? -9.220 10.890 4.747 1.00 69.19 198 SER A N 1
ATOM 1558 C CA . SER A 1 198 ? -8.957 12.257 4.274 1.00 69.19 198 SER A CA 1
ATOM 1559 C C . SER A 1 198 ? -8.975 13.322 5.384 1.00 69.19 198 SER A C 1
ATOM 1561 O O . SER A 1 198 ? -9.487 14.424 5.188 1.00 69.19 198 SER A O 1
ATOM 1563 N N . GLY A 1 199 ? -8.434 12.986 6.563 1.00 76.06 199 GLY A N 1
ATOM 1564 C CA . GLY A 1 199 ? -8.389 13.888 7.720 1.00 76.06 199 GLY A CA 1
ATOM 1565 C C . GLY A 1 199 ? -9.758 14.191 8.340 1.00 76.06 199 GLY A C 1
ATOM 1566 O O . GLY A 1 199 ? -9.905 15.200 9.025 1.00 76.06 199 GLY A O 1
ATOM 1567 N N . LYS A 1 200 ? -10.771 13.355 8.086 1.00 80.06 200 LYS A N 1
ATOM 1568 C CA . LYS A 1 200 ? -12.124 13.481 8.638 1.00 80.06 200 LYS A CA 1
ATOM 1569 C C . LYS A 1 200 ? -12.624 12.139 9.162 1.00 80.06 200 LYS A C 1
ATOM 1571 O O . LYS A 1 200 ? -12.194 11.080 8.707 1.00 80.06 200 LYS A O 1
ATOM 1576 N N . SER A 1 201 ? -13.553 12.193 10.109 1.00 85.31 201 SER A N 1
ATOM 1577 C CA . SER A 1 201 ? -14.235 11.021 10.645 1.00 85.31 201 SER A CA 1
ATOM 1578 C C . SER A 1 201 ? -15.650 11.374 11.071 1.00 85.31 201 SER A C 1
ATOM 1580 O O . SER A 1 201 ? -15.883 12.451 11.616 1.00 85.31 201 SER A O 1
ATOM 1582 N N . GLU A 1 202 ? -16.576 10.452 10.833 1.00 87.38 202 GLU A N 1
ATOM 1583 C CA . GLU A 1 202 ? -17.939 10.503 11.371 1.00 87.38 202 GLU A CA 1
ATOM 1584 C C . GLU A 1 202 ? -18.060 9.733 12.697 1.00 87.38 202 GLU A C 1
ATOM 1586 O O . GLU A 1 202 ? -19.137 9.695 13.294 1.00 87.38 202 GLU A O 1
ATOM 1591 N N . TYR A 1 203 ? -16.969 9.108 13.160 1.00 92.50 203 TYR A N 1
ATOM 1592 C CA . TYR A 1 203 ? -16.972 8.315 14.381 1.00 92.50 203 TYR A CA 1
ATOM 1593 C C . TYR A 1 203 ? -16.989 9.201 15.618 1.00 92.50 203 TYR A C 1
ATOM 1595 O O . TYR A 1 203 ? -16.310 10.226 15.698 1.00 92.50 203 TYR A O 1
ATOM 1603 N N . LYS A 1 204 ? -17.706 8.729 16.635 1.00 94.81 204 LYS A N 1
ATOM 1604 C CA . LYS A 1 204 ? -17.570 9.204 18.013 1.00 94.81 204 LYS A CA 1
ATOM 1605 C C . LYS A 1 204 ? -17.024 8.085 18.896 1.00 94.81 204 LYS A C 1
ATOM 1607 O O . LYS A 1 204 ? -17.127 6.908 18.551 1.00 94.81 204 LYS A O 1
ATOM 1612 N N . ILE A 1 205 ? -16.466 8.448 20.043 1.00 96.56 205 ILE A N 1
ATOM 1613 C CA . ILE A 1 205 ? -16.158 7.506 21.118 1.00 96.56 205 ILE A CA 1
ATOM 1614 C C . ILE A 1 205 ? -17.296 7.603 22.133 1.00 96.56 205 ILE A C 1
ATOM 1616 O O . ILE A 1 205 ? -17.500 8.649 22.738 1.00 96.56 205 ILE A O 1
ATOM 1620 N N . VAL A 1 206 ? -18.064 6.534 22.281 1.00 95.88 206 VAL A N 1
ATOM 1621 C CA . VAL A 1 206 ? -19.228 6.440 23.160 1.00 95.88 206 VAL A CA 1
ATOM 1622 C C . VAL A 1 206 ? -18.850 5.649 24.408 1.00 95.88 206 VAL A C 1
ATOM 1624 O O . VAL A 1 206 ? -18.379 4.515 24.308 1.00 95.88 206 VAL A O 1
ATOM 1627 N N . ILE A 1 207 ? -19.088 6.235 25.577 1.00 95.12 207 ILE A N 1
ATOM 1628 C CA . ILE A 1 207 ? -18.909 5.595 26.888 1.00 95.12 207 ILE A CA 1
ATOM 1629 C C . ILE A 1 207 ? -20.263 5.436 27.598 1.00 95.12 207 ILE A C 1
ATOM 1631 O O . ILE A 1 207 ? -21.195 6.186 27.288 1.00 95.12 207 ILE A O 1
ATOM 1635 N N . PRO A 1 208 ? -20.412 4.477 28.531 1.00 92.38 208 PRO A N 1
ATOM 1636 C CA . PRO A 1 208 ? -21.626 4.358 29.333 1.00 92.38 208 PRO A CA 1
ATOM 1637 C C . PRO A 1 208 ? -21.890 5.640 30.128 1.00 92.38 208 PRO A C 1
ATOM 1639 O O . PRO A 1 208 ? -20.960 6.302 30.582 1.00 92.38 208 PRO A O 1
ATOM 1642 N N . GLU A 1 209 ? -23.169 5.967 30.325 1.00 89.06 209 GLU A N 1
ATOM 1643 C CA . GLU A 1 209 ? -23.580 7.104 31.167 1.00 89.06 209 GLU A CA 1
ATOM 1644 C C . GLU A 1 209 ? -23.118 6.916 32.620 1.00 89.06 209 GLU A C 1
ATOM 1646 O O . GLU A 1 209 ? -22.649 7.844 33.273 1.00 89.06 209 GLU A O 1
ATOM 1651 N N . ASN A 1 210 ? -23.206 5.679 33.114 1.00 87.19 210 ASN A N 1
ATOM 1652 C CA . ASN A 1 210 ? -22.721 5.302 34.432 1.00 87.19 210 ASN A CA 1
ATOM 1653 C C . ASN A 1 210 ? -21.373 4.572 34.309 1.00 87.19 210 ASN A C 1
ATOM 1655 O O . ASN A 1 210 ? -21.341 3.374 34.027 1.00 87.19 210 ASN A O 1
ATOM 1659 N N . ASP A 1 211 ? -20.276 5.303 34.520 1.00 86.56 211 ASP A N 1
ATOM 1660 C CA . ASP A 1 211 ? -18.890 4.805 34.483 1.00 86.56 211 ASP A CA 1
ATOM 1661 C C . ASP A 1 211 ? -18.229 4.920 35.874 1.00 86.56 211 ASP A C 1
ATOM 1663 O O . ASP A 1 211 ? -17.433 5.838 36.129 1.00 86.56 211 ASP A O 1
ATOM 1667 N N . PRO A 1 212 ? -18.580 4.036 36.829 1.00 77.44 212 PRO A N 1
ATOM 1668 C CA . PRO A 1 212 ? -18.002 4.069 38.167 1.00 77.44 212 PRO A CA 1
ATOM 1669 C C . PRO A 1 212 ? -16.483 3.856 38.102 1.00 77.44 212 PRO A C 1
ATOM 1671 O O . PRO A 1 212 ? -15.987 2.941 37.451 1.00 77.44 212 PRO A O 1
ATOM 1674 N N . GLY A 1 213 ? -15.720 4.728 38.768 1.00 77.06 213 GLY A N 1
ATOM 1675 C CA . GLY A 1 213 ? -14.249 4.701 38.719 1.00 77.06 213 GLY A CA 1
ATOM 1676 C C . GLY A 1 213 ? -13.630 5.287 37.438 1.00 77.06 213 GLY A C 1
ATOM 1677 O O . GLY A 1 213 ? -12.398 5.360 37.335 1.00 77.06 213 GLY A O 1
ATOM 1678 N N . GLN A 1 214 ? -14.460 5.773 36.504 1.00 87.31 214 GLN A N 1
ATOM 1679 C CA . GLN A 1 214 ? -14.057 6.421 35.250 1.00 87.31 214 GLN A CA 1
ATOM 1680 C C . GLN A 1 214 ? -13.153 5.543 34.364 1.00 87.31 214 GLN A C 1
ATOM 1682 O O . GLN A 1 214 ? -12.208 6.040 33.735 1.00 87.31 214 GLN A O 1
ATOM 1687 N N . GLY A 1 215 ? -13.376 4.227 34.375 1.00 87.62 215 GLY A N 1
ATOM 1688 C CA . GLY A 1 215 ? -12.562 3.263 33.635 1.00 87.62 215 GLY A CA 1
ATOM 1689 C C . GLY A 1 215 ? -12.707 3.454 32.128 1.00 87.62 215 GLY A C 1
ATOM 1690 O O . GLY A 1 215 ? -11.705 3.640 31.425 1.00 87.62 215 GLY A O 1
ATOM 1691 N N . ALA A 1 216 ? -13.952 3.516 31.654 1.00 91.69 216 ALA A N 1
ATOM 1692 C CA . ALA A 1 216 ? -14.254 3.706 30.242 1.00 91.69 216 ALA A CA 1
ATOM 1693 C C . ALA A 1 216 ? -13.800 5.089 29.754 1.00 91.69 216 ALA A C 1
ATOM 1695 O O . ALA A 1 216 ? -13.215 5.204 28.677 1.00 91.69 216 ALA A O 1
ATOM 1696 N N . LEU A 1 217 ? -13.972 6.141 30.563 1.00 94.56 217 LEU A N 1
ATOM 1697 C CA . LEU A 1 217 ? -13.520 7.493 30.229 1.00 94.56 217 LEU A CA 1
ATOM 1698 C C . LEU A 1 217 ? -11.993 7.581 30.083 1.00 94.56 217 LEU A C 1
ATOM 1700 O O . LEU A 1 217 ? -11.496 8.246 29.169 1.00 94.56 217 LEU A O 1
ATOM 1704 N N . LYS A 1 218 ? -11.222 6.924 30.959 1.00 92.75 218 LYS A N 1
ATOM 1705 C CA . LYS A 1 218 ? -9.752 6.879 30.848 1.00 92.75 218 LYS A CA 1
ATOM 1706 C C . LYS A 1 218 ? -9.314 6.153 29.574 1.00 92.75 218 LYS A C 1
ATOM 1708 O O . LYS A 1 218 ? -8.455 6.665 28.853 1.00 92.75 218 LYS A O 1
ATOM 1713 N N . ALA A 1 219 ? -9.935 5.016 29.267 1.00 93.56 219 ALA A N 1
ATOM 1714 C CA . ALA A 1 219 ? -9.678 4.261 28.044 1.00 93.56 219 ALA A CA 1
ATOM 1715 C C . ALA A 1 219 ? -10.074 5.058 26.779 1.00 93.56 219 ALA A C 1
ATOM 1717 O O . ALA A 1 219 ? -9.315 5.105 25.809 1.00 93.56 219 ALA A O 1
ATOM 1718 N N . ALA A 1 220 ? -11.194 5.784 26.814 1.00 96.44 220 ALA A N 1
ATOM 1719 C CA . ALA A 1 220 ? -11.633 6.676 25.742 1.00 96.44 220 ALA A CA 1
ATOM 1720 C C . ALA A 1 220 ? -10.650 7.823 25.486 1.00 96.44 220 ALA A C 1
ATOM 1722 O O . ALA A 1 220 ? -10.293 8.083 24.337 1.00 96.44 220 ALA A O 1
ATOM 1723 N N . LYS A 1 221 ? -10.153 8.474 26.544 1.00 96.25 221 LYS A N 1
ATOM 1724 C CA . LYS A 1 221 ? -9.122 9.519 26.426 1.00 96.25 221 LYS A CA 1
ATOM 1725 C C . LYS A 1 221 ? -7.815 8.974 25.858 1.00 96.25 221 LYS A C 1
ATOM 1727 O O . LYS A 1 221 ? -7.165 9.660 25.070 1.00 96.25 221 LYS A O 1
ATOM 1732 N N . LEU A 1 222 ? -7.433 7.748 26.225 1.00 93.88 222 LEU A N 1
ATOM 1733 C CA . LEU A 1 222 ? -6.273 7.080 25.637 1.00 93.88 222 LEU A CA 1
ATOM 1734 C C . LEU A 1 222 ? -6.455 6.888 24.126 1.00 93.88 222 LEU A C 1
ATOM 1736 O O . LEU A 1 222 ? -5.588 7.316 23.365 1.00 93.88 222 LEU A O 1
ATOM 1740 N N . LEU A 1 223 ? -7.582 6.309 23.701 1.00 94.81 223 LEU A N 1
ATOM 1741 C CA . LEU A 1 223 ? -7.899 6.110 22.285 1.00 94.81 223 LEU A CA 1
ATOM 1742 C C . LEU A 1 223 ? -7.911 7.442 21.522 1.00 94.81 223 LEU A C 1
ATOM 1744 O O . LEU A 1 223 ? -7.228 7.575 20.510 1.00 94.81 223 LEU A O 1
ATOM 1748 N N . GLN A 1 224 ? -8.643 8.439 22.028 1.00 95.81 224 GLN A N 1
ATOM 1749 C CA . GLN A 1 224 ? -8.756 9.766 21.420 1.00 95.81 224 GLN A CA 1
ATOM 1750 C C . GLN A 1 224 ? -7.386 10.416 21.225 1.00 95.81 224 GLN A C 1
ATOM 1752 O O . GLN A 1 224 ? -7.088 10.911 20.138 1.00 95.81 224 GLN A O 1
ATOM 1757 N N . ARG A 1 225 ? -6.544 10.399 22.265 1.00 94.12 225 ARG A N 1
ATOM 1758 C CA . ARG A 1 225 ? -5.200 10.975 22.218 1.00 94.12 225 ARG A CA 1
ATOM 1759 C C . ARG A 1 225 ? -4.344 10.298 21.152 1.00 94.12 225 ARG A C 1
ATOM 1761 O O . ARG A 1 225 ? -3.785 10.993 20.312 1.00 94.12 225 ARG A O 1
ATOM 1768 N N . VAL A 1 226 ? -4.274 8.966 21.152 1.00 90.00 226 VAL A N 1
ATOM 1769 C CA . VAL A 1 226 ? -3.427 8.227 20.201 1.00 90.00 226 VAL A CA 1
ATOM 1770 C C . VAL A 1 226 ? -3.939 8.384 18.766 1.00 90.00 226 VAL A C 1
ATOM 1772 O O . VAL A 1 226 ? -3.141 8.550 17.844 1.00 90.00 226 VAL A O 1
ATOM 1775 N N . LEU A 1 227 ? -5.259 8.416 18.553 1.00 88.38 227 LEU A N 1
ATOM 1776 C CA . LEU A 1 227 ? -5.841 8.721 17.241 1.00 88.38 227 LEU A CA 1
ATOM 1777 C C . LEU A 1 227 ? -5.493 10.140 16.783 1.00 88.38 227 LEU A C 1
ATOM 1779 O O . LEU A 1 227 ? -5.056 10.320 15.648 1.00 88.38 227 LEU A O 1
ATOM 1783 N N . LYS A 1 228 ? -5.610 11.137 17.663 1.00 90.19 228 LYS A N 1
ATOM 1784 C CA . LYS A 1 228 ? -5.240 12.524 17.358 1.00 90.19 228 LYS A CA 1
ATOM 1785 C C . LYS A 1 228 ? -3.758 12.649 17.015 1.00 90.19 228 LYS A C 1
ATOM 1787 O O . LYS A 1 228 ? -3.422 13.297 16.031 1.00 90.19 228 LYS A O 1
ATOM 1792 N N . GLU A 1 229 ? -2.883 12.008 17.782 1.00 85.44 229 GLU A N 1
ATOM 1793 C CA . GLU A 1 229 ? -1.435 12.010 17.542 1.00 85.44 229 GLU A CA 1
ATOM 1794 C C . GLU A 1 229 ? -1.067 11.326 16.215 1.00 85.44 229 GLU A C 1
ATOM 1796 O O . GLU A 1 229 ? -0.213 11.822 15.484 1.00 85.44 229 GLU A O 1
ATOM 1801 N N . SER A 1 230 ? -1.734 10.222 15.869 1.00 79.25 230 SER A N 1
ATOM 1802 C CA . SER A 1 230 ? -1.428 9.440 14.661 1.00 79.25 230 SER A CA 1
ATOM 1803 C C . SER A 1 230 ? -2.073 9.974 13.379 1.00 79.25 230 SER A C 1
ATOM 1805 O O . SER A 1 230 ? -1.526 9.782 12.295 1.00 79.25 230 SER A O 1
ATOM 1807 N N . THR A 1 231 ? -3.221 10.649 13.475 1.00 80.62 231 THR A N 1
ATOM 1808 C CA . THR A 1 231 ? -4.028 11.037 12.301 1.00 80.62 231 THR A CA 1
ATOM 1809 C C . THR A 1 231 ? -4.348 12.524 12.214 1.00 80.62 231 THR A C 1
ATOM 1811 O O . THR A 1 231 ? -4.916 12.966 11.219 1.00 80.62 231 THR A O 1
ATOM 1814 N N . SER A 1 232 ? -3.999 13.312 13.236 1.00 85.25 232 SER A N 1
ATOM 1815 C CA . SER A 1 232 ? -4.431 14.710 13.408 1.00 85.25 232 SER A CA 1
ATOM 1816 C C . SER A 1 232 ? -5.949 14.907 13.534 1.00 85.25 232 SER A C 1
ATOM 1818 O O . SER A 1 232 ? -6.415 16.046 13.505 1.00 85.25 232 SER A O 1
ATOM 1820 N N . VAL A 1 233 ? -6.726 13.830 13.700 1.00 86.69 233 VAL A N 1
ATOM 1821 C CA . VAL A 1 233 ? -8.182 13.880 13.876 1.00 86.69 233 VAL A CA 1
ATOM 1822 C C . VAL A 1 233 ? -8.545 13.506 15.304 1.00 86.69 233 VAL A C 1
ATOM 1824 O O . VAL A 1 233 ? -8.166 12.454 15.812 1.00 86.69 233 VAL A O 1
ATOM 1827 N N . GLU A 1 234 ? -9.309 14.377 15.949 1.00 92.81 234 GLU A N 1
ATOM 1828 C CA . GLU A 1 234 ? -9.815 14.171 17.300 1.00 92.81 234 GLU A CA 1
ATOM 1829 C C . GLU A 1 234 ? -11.268 13.701 17.236 1.00 92.81 234 GLU A C 1
ATOM 1831 O O . GLU A 1 234 ? -12.150 14.447 16.811 1.00 92.81 234 GLU A O 1
ATOM 1836 N N . LEU A 1 235 ? -11.522 12.455 17.643 1.00 93.38 235 LEU A N 1
ATOM 1837 C CA . LEU A 1 235 ? -12.887 11.937 17.740 1.00 93.38 235 LEU A CA 1
ATOM 1838 C C . LEU A 1 235 ? -13.546 12.463 19.020 1.00 93.38 235 LEU A C 1
ATOM 1840 O O . LEU A 1 235 ? -12.925 12.382 20.081 1.00 93.38 235 LEU A O 1
ATOM 1844 N N . PRO A 1 236 ? -14.785 12.975 18.977 1.00 94.94 236 PRO A N 1
ATOM 1845 C CA . PRO A 1 236 ? -15.466 13.442 20.178 1.00 94.94 236 PRO A CA 1
ATOM 1846 C C . PRO A 1 236 ? -15.806 12.264 21.101 1.00 94.94 236 PRO A C 1
ATOM 1848 O O . PRO A 1 236 ? -16.266 11.219 20.635 1.00 94.94 236 PRO A O 1
ATOM 1851 N N . ILE A 1 237 ? -15.604 12.451 22.407 1.00 95.88 237 ILE A N 1
ATOM 1852 C CA . ILE A 1 237 ? -16.062 11.520 23.445 1.00 95.88 237 ILE A CA 1
ATOM 1853 C C . ILE A 1 237 ? -17.447 11.977 23.907 1.00 95.88 237 ILE A C 1
ATOM 1855 O O . ILE A 1 237 ? -17.616 13.137 24.278 1.00 95.88 237 ILE A O 1
ATOM 1859 N N . VAL A 1 238 ? -18.424 11.076 23.879 1.00 94.81 238 VAL A N 1
ATOM 1860 C CA . VAL A 1 238 ? -19.819 11.325 24.268 1.00 94.81 238 VAL A CA 1
ATOM 1861 C C . VAL A 1 238 ? -20.342 10.185 25.141 1.00 94.81 238 VAL A C 1
ATOM 1863 O O . VAL A 1 238 ? -19.789 9.084 25.121 1.00 94.81 238 VAL A O 1
ATOM 1866 N N . THR A 1 239 ? -21.407 10.429 25.900 1.00 93.19 239 THR A N 1
ATOM 1867 C CA . THR A 1 239 ? -22.098 9.369 26.647 1.00 93.19 239 THR A CA 1
ATOM 1868 C C . THR A 1 239 ? -23.222 8.750 25.815 1.00 93.19 239 THR A C 1
ATOM 1870 O O . THR A 1 239 ? -23.599 9.264 24.759 1.00 93.19 239 THR A O 1
ATOM 1873 N N . GLU A 1 240 ? -23.769 7.620 26.262 1.00 88.31 240 GLU A N 1
ATOM 1874 C CA . GLU A 1 240 ? -24.868 6.940 25.562 1.00 88.31 240 GLU A CA 1
ATOM 1875 C C . GLU A 1 240 ? -26.183 7.734 25.489 1.00 88.31 240 GLU A C 1
ATOM 1877 O O . GLU A 1 240 ? -27.065 7.343 24.722 1.00 88.31 240 GLU A O 1
ATOM 1882 N N . ASP A 1 241 ? -26.327 8.802 26.277 1.00 86.69 241 ASP A N 1
ATOM 1883 C CA . ASP A 1 241 ? -27.490 9.700 26.279 1.00 86.69 241 ASP A CA 1
ATOM 1884 C C . ASP A 1 241 ? -27.277 10.959 25.413 1.00 86.69 241 ASP A C 1
ATOM 1886 O O . ASP A 1 241 ? -28.093 11.886 25.426 1.00 86.69 241 ASP A O 1
ATOM 1890 N N . ASP A 1 242 ? -26.199 10.997 24.619 1.00 85.94 242 ASP A N 1
ATOM 1891 C CA . ASP A 1 242 ? -25.952 12.076 23.665 1.00 85.94 242 ASP A CA 1
ATOM 1892 C C . ASP A 1 242 ? -27.143 12.256 22.713 1.00 85.94 242 ASP A C 1
ATOM 1894 O O . ASP A 1 242 ? -27.588 11.331 22.027 1.00 85.94 242 ASP A O 1
ATOM 1898 N N . LYS A 1 243 ? -27.648 13.492 22.642 1.00 74.44 243 LYS A N 1
ATOM 1899 C CA . LYS A 1 243 ? -28.823 13.853 21.831 1.00 74.44 243 LYS A CA 1
ATOM 1900 C C . LYS A 1 243 ? -28.581 13.719 20.324 1.00 74.44 243 LYS A C 1
ATOM 1902 O O . LYS A 1 243 ? -29.530 13.835 19.551 1.00 74.44 243 LYS A O 1
ATOM 1907 N N . ASN A 1 244 ? -27.335 13.508 19.900 1.00 78.44 244 ASN A N 1
ATOM 1908 C CA . ASN A 1 244 ? -26.949 13.320 18.512 1.00 78.44 244 ASN A CA 1
ATOM 1909 C C . ASN A 1 244 ? -26.226 11.967 18.341 1.00 78.44 244 ASN A C 1
ATOM 1911 O O . ASN A 1 244 ? -24.990 11.923 18.271 1.00 78.44 244 ASN A O 1
ATOM 1915 N N . PRO A 1 245 ? -26.969 10.849 18.281 1.00 71.44 245 PRO A N 1
ATOM 1916 C CA . PRO A 1 245 ? -26.374 9.522 18.195 1.00 71.44 245 PRO A CA 1
ATOM 1917 C C . PRO A 1 245 ? -25.469 9.400 16.963 1.00 71.44 245 PRO A C 1
ATOM 1919 O O . PRO A 1 245 ? -25.815 9.831 15.864 1.00 71.44 245 PRO A O 1
ATOM 1922 N N . ALA A 1 246 ? -24.286 8.816 17.150 1.00 70.94 246 ALA A N 1
ATOM 1923 C CA . ALA A 1 246 ? -23.319 8.646 16.072 1.00 70.94 246 ALA A CA 1
ATOM 1924 C C . ALA A 1 246 ? -23.808 7.634 15.021 1.00 70.94 246 ALA A C 1
ATOM 1926 O O . ALA A 1 246 ? -24.379 6.599 15.371 1.00 70.94 246 ALA A O 1
ATOM 1927 N N . ALA A 1 247 ? -23.522 7.897 13.741 1.00 75.38 247 ALA A N 1
ATOM 1928 C CA . ALA A 1 247 ? -23.780 6.950 12.650 1.00 75.38 247 ALA A CA 1
ATOM 1929 C C . ALA A 1 247 ? -22.847 5.720 12.699 1.00 75.38 247 ALA A C 1
ATOM 1931 O O . ALA A 1 247 ? -23.192 4.657 12.182 1.00 75.38 247 ALA A O 1
ATOM 1932 N N . ALA A 1 248 ? -21.675 5.880 13.316 1.00 88.38 248 ALA A N 1
ATOM 1933 C CA . ALA A 1 248 ? -20.720 4.831 13.652 1.00 88.38 248 ALA A CA 1
ATOM 1934 C C . ALA A 1 248 ? -19.944 5.255 14.908 1.00 88.38 248 ALA A C 1
ATOM 1936 O O . ALA A 1 248 ? -19.688 6.448 15.097 1.00 88.38 248 ALA A O 1
ATOM 1937 N N . ALA A 1 249 ? -19.577 4.319 15.782 1.00 92.81 249 ALA A N 1
ATOM 1938 C CA . ALA A 1 249 ? -18.859 4.670 17.006 1.00 92.81 249 ALA A CA 1
ATOM 1939 C C . ALA A 1 249 ? -17.927 3.579 17.538 1.00 92.81 249 ALA A C 1
ATOM 1941 O O . ALA A 1 249 ? -18.110 2.386 17.295 1.00 92.81 249 ALA A O 1
ATOM 1942 N N . PHE A 1 250 ? -16.953 4.030 18.330 1.00 94.44 250 PHE A N 1
ATOM 1943 C CA . PHE A 1 250 ? -16.249 3.202 19.301 1.00 94.44 250 PHE A CA 1
ATOM 1944 C C . PHE A 1 250 ? -17.049 3.161 20.593 1.00 94.44 250 PHE A C 1
ATOM 1946 O O . PHE A 1 250 ? -17.141 4.174 21.275 1.00 94.44 250 PHE A O 1
ATOM 1953 N N . TYR A 1 251 ? -17.598 2.013 20.950 1.00 94.06 251 TYR A N 1
ATOM 1954 C CA . TYR A 1 251 ? -18.241 1.789 22.236 1.00 94.06 251 TYR A CA 1
ATOM 1955 C C . TYR A 1 251 ? -17.207 1.239 23.209 1.00 94.06 251 TYR A C 1
ATOM 1957 O O . TYR A 1 251 ? -16.706 0.133 23.007 1.00 94.06 251 TYR A O 1
ATOM 1965 N N . ILE A 1 252 ? -16.883 2.013 24.244 1.00 94.69 252 ILE A N 1
ATOM 1966 C CA . ILE A 1 252 ? -15.901 1.628 25.259 1.00 94.69 252 ILE A CA 1
ATOM 1967 C C . ILE A 1 252 ? -16.604 1.342 26.580 1.00 94.69 252 ILE A C 1
ATOM 1969 O O . ILE A 1 252 ? -17.412 2.147 27.040 1.00 94.69 252 ILE A O 1
ATOM 1973 N N . GLY A 1 253 ? -16.282 0.202 27.192 1.00 90.56 253 GLY A N 1
ATOM 1974 C CA . GLY A 1 253 ? -16.898 -0.245 28.440 1.00 90.56 253 GLY A CA 1
ATOM 1975 C C . GLY A 1 253 ? -18.303 -0.827 28.267 1.00 90.56 253 GLY A C 1
ATOM 1976 O O . GLY A 1 253 ? -18.741 -1.180 27.166 1.00 90.56 253 GLY A O 1
ATOM 1977 N N . ARG A 1 254 ? -19.029 -0.955 29.384 1.00 87.88 254 ARG A N 1
ATOM 1978 C CA . ARG A 1 254 ? -20.348 -1.613 29.456 1.00 87.88 254 ARG A CA 1
ATOM 1979 C C . ARG A 1 254 ? -21.490 -0.717 28.971 1.00 87.88 254 ARG A 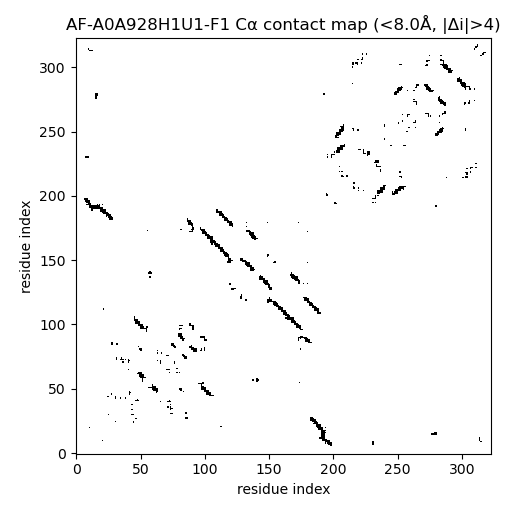C 1
ATOM 1981 O O . ARG A 1 254 ? -22.351 -0.302 29.739 1.00 87.88 254 ARG A O 1
ATOM 1988 N N . THR A 1 255 ? -21.503 -0.440 27.676 1.00 90.06 255 THR A N 1
ATOM 1989 C CA . THR A 1 255 ? -22.562 0.338 27.015 1.00 90.06 255 THR A CA 1
ATOM 1990 C C . THR A 1 255 ? -23.850 -0.485 26.849 1.00 90.06 255 THR A C 1
ATOM 1992 O O . THR A 1 255 ? -23.805 -1.685 26.564 1.00 90.06 255 THR A O 1
ATOM 1995 N N . ARG A 1 256 ? -25.026 0.144 26.959 1.00 90.25 256 ARG A N 1
ATOM 1996 C CA . ARG A 1 256 ? -26.343 -0.452 26.655 1.00 90.25 256 ARG A CA 1
ATOM 1997 C C . ARG A 1 256 ? -26.377 -1.075 25.261 1.00 90.25 256 ARG A C 1
ATOM 1999 O O . ARG A 1 256 ? -26.989 -2.131 25.091 1.00 90.25 256 ARG A O 1
ATOM 2006 N N . LYS A 1 257 ? -25.726 -0.461 24.263 1.00 87.88 257 LYS A N 1
ATOM 2007 C CA . LYS A 1 257 ? -25.640 -1.042 22.908 1.00 87.88 257 LYS A CA 1
ATOM 2008 C C . LYS A 1 257 ? -24.816 -2.335 22.886 1.00 87.88 257 LYS A C 1
ATOM 2010 O O . LYS A 1 257 ? -25.270 -3.307 22.285 1.00 87.88 257 LYS A O 1
ATOM 2015 N N . GLY A 1 258 ? -23.674 -2.374 23.579 1.00 84.69 258 GLY A N 1
ATOM 2016 C CA . GLY A 1 258 ? -22.871 -3.592 23.739 1.00 84.69 258 GLY A CA 1
ATOM 2017 C C . GLY A 1 258 ? -23.647 -4.711 24.438 1.00 84.69 258 GLY A C 1
ATOM 2018 O O . GLY A 1 258 ? -23.696 -5.833 23.938 1.00 84.69 258 GLY A O 1
ATOM 2019 N N . ILE A 1 259 ? -24.368 -4.384 25.516 1.00 85.31 259 ILE A N 1
ATOM 2020 C CA . ILE A 1 259 ? -25.204 -5.340 26.261 1.00 85.31 259 ILE A CA 1
ATOM 2021 C C . ILE A 1 259 ? -26.304 -5.938 25.368 1.00 85.31 259 ILE A C 1
ATOM 2023 O O . ILE A 1 259 ? -26.471 -7.156 25.331 1.00 85.31 259 ILE A O 1
ATOM 2027 N N . ARG A 1 260 ? -27.027 -5.116 24.590 1.00 85.31 260 ARG A N 1
ATOM 2028 C CA . ARG A 1 260 ? -28.044 -5.611 23.634 1.00 85.31 260 ARG A CA 1
ATOM 2029 C C . ARG A 1 260 ? -27.442 -6.512 22.556 1.00 85.31 260 ARG A C 1
ATOM 2031 O O . ARG A 1 260 ? -28.093 -7.459 22.126 1.00 85.31 260 ARG A O 1
ATOM 2038 N N . GLY A 1 261 ? -26.211 -6.221 22.139 1.00 78.56 261 GLY A N 1
ATOM 2039 C CA . GLY A 1 261 ? -25.436 -7.036 21.205 1.00 78.56 261 GLY A CA 1
ATOM 2040 C C . GLY A 1 261 ? -24.844 -8.310 21.814 1.00 78.56 261 GLY A C 1
ATOM 2041 O O . GLY A 1 261 ? -24.150 -9.027 21.100 1.00 78.56 261 GLY A O 1
ATOM 2042 N N . LYS A 1 262 ? -25.100 -8.599 23.101 1.00 80.06 262 LYS A N 1
ATOM 2043 C CA . LYS A 1 262 ? -24.488 -9.701 23.866 1.00 80.06 262 LYS A CA 1
ATOM 2044 C C . LYS A 1 262 ? -22.954 -9.638 23.896 1.00 80.06 262 LYS A C 1
ATOM 2046 O O . LYS A 1 262 ? -22.280 -10.660 23.944 1.00 80.06 262 LYS A O 1
ATOM 2051 N N . ILE A 1 263 ? -22.402 -8.426 23.870 1.00 77.56 263 ILE A N 1
ATOM 2052 C CA . ILE A 1 263 ? -20.970 -8.156 24.019 1.00 77.56 263 ILE A CA 1
ATOM 2053 C C . ILE A 1 263 ? -20.730 -7.843 25.501 1.00 77.56 263 ILE A C 1
ATOM 2055 O O . ILE A 1 263 ? -20.751 -6.685 25.922 1.00 77.56 263 ILE A O 1
ATOM 2059 N N . ILE A 1 264 ? -20.617 -8.907 26.302 1.00 70.69 264 ILE A N 1
ATOM 2060 C CA . ILE A 1 264 ? -20.555 -8.863 27.770 1.00 70.69 264 ILE A CA 1
ATOM 2061 C C . ILE A 1 264 ? -19.227 -9.504 28.213 1.00 70.69 264 ILE A C 1
ATOM 2063 O O . ILE A 1 264 ? -19.078 -10.718 28.082 1.00 70.69 264 ILE A O 1
ATOM 2067 N N . PRO A 1 265 ? -18.246 -8.717 28.699 1.00 63.72 265 PRO A N 1
ATOM 2068 C CA . PRO A 1 265 ? -16.934 -9.236 29.102 1.00 63.72 265 PRO A CA 1
ATOM 2069 C C . PRO A 1 265 ? -16.980 -10.273 30.228 1.00 63.72 265 PRO A C 1
ATOM 2071 O O . PRO A 1 265 ? -16.094 -11.110 30.327 1.00 63.72 265 PRO A O 1
ATOM 2074 N N . GLU A 1 266 ? -17.988 -10.217 31.097 1.00 65.88 266 GLU A N 1
ATOM 2075 C CA . GLU A 1 266 ? -18.078 -11.052 32.303 1.00 65.88 266 GLU A CA 1
ATOM 2076 C C . GLU A 1 266 ? -18.485 -12.501 32.019 1.00 65.88 266 GLU A C 1
ATOM 2078 O O . GLU A 1 266 ? -18.276 -13.367 32.864 1.00 65.88 266 GLU A O 1
ATOM 2083 N N . ASP A 1 267 ? -19.020 -12.771 30.827 1.00 64.19 267 ASP A N 1
ATOM 2084 C CA . ASP A 1 267 ? -19.324 -14.130 30.371 1.00 64.19 267 ASP A CA 1
ATOM 2085 C C . ASP A 1 267 ? -18.066 -14.851 29.838 1.00 64.19 267 ASP A C 1
ATOM 2087 O O . ASP A 1 267 ? -18.123 -16.027 29.473 1.00 64.19 267 ASP A O 1
ATOM 2091 N N . MET A 1 268 ? -16.924 -14.155 29.778 1.00 62.41 268 MET A N 1
ATOM 2092 C CA . MET A 1 268 ? -15.663 -14.670 29.251 1.00 62.41 268 MET A CA 1
ATOM 2093 C C . MET A 1 268 ? -14.760 -15.221 30.359 1.00 62.41 268 MET A C 1
ATOM 2095 O O . MET A 1 268 ? -14.663 -14.660 31.453 1.00 62.41 268 MET A O 1
ATOM 2099 N N . GLN A 1 269 ? -14.059 -16.326 30.087 1.00 55.94 269 GLN A N 1
ATOM 2100 C CA . GLN A 1 269 ? -13.079 -16.859 31.034 1.00 55.94 269 GLN A CA 1
ATOM 2101 C C . GLN A 1 269 ? -11.862 -15.920 31.072 1.00 55.94 269 GLN A C 1
ATOM 2103 O O . GLN A 1 269 ? -11.259 -15.611 30.053 1.00 55.94 269 GLN A O 1
ATOM 2108 N N . VAL A 1 270 ? -11.529 -15.414 32.260 1.00 54.06 270 VAL A N 1
ATOM 2109 C CA . VAL A 1 270 ? -10.447 -14.443 32.518 1.00 54.06 270 VAL A CA 1
ATOM 2110 C C . VAL A 1 270 ? -9.125 -14.831 31.812 1.00 54.06 270 VAL A C 1
ATOM 2112 O O . VAL A 1 270 ? -8.752 -16.002 31.878 1.00 54.06 270 VAL A O 1
ATOM 2115 N N . PRO A 1 271 ? -8.344 -13.881 31.233 1.00 52.28 271 PRO A N 1
ATOM 2116 C CA . PRO A 1 271 ? -8.462 -12.422 31.310 1.00 52.28 271 PRO A CA 1
ATOM 2117 C C . PRO A 1 271 ? -8.784 -11.799 29.944 1.00 52.28 271 PRO A C 1
ATOM 2119 O O . PRO A 1 271 ? -7.905 -11.232 29.272 1.00 52.28 271 PRO A O 1
ATOM 2122 N N . GLU A 1 272 ? -10.048 -11.890 29.550 1.00 69.12 272 GLU A N 1
ATOM 2123 C CA . GLU A 1 272 ? -10.500 -11.512 28.218 1.00 69.12 272 GLU A CA 1
ATOM 2124 C C . GLU A 1 272 ? -11.106 -10.102 28.217 1.00 69.12 272 GLU A C 1
ATOM 2126 O O . GLU A 1 272 ? -11.978 -9.738 29.004 1.00 69.12 272 GLU A O 1
ATOM 2131 N N . TYR A 1 273 ? -10.552 -9.263 27.350 1.00 82.19 273 TYR A N 1
ATOM 2132 C CA . TYR A 1 273 ? -11.251 -8.103 26.827 1.00 82.19 273 TYR A CA 1
ATOM 2133 C C . TYR A 1 273 ? -11.954 -8.544 25.544 1.00 82.19 273 TYR A C 1
ATOM 2135 O O . TYR A 1 273 ? -11.494 -9.456 24.857 1.00 82.19 273 TYR A O 1
ATOM 2143 N N . VAL A 1 274 ? -13.020 -7.848 25.181 1.00 82.75 274 VAL A N 1
ATOM 2144 C CA . VAL A 1 274 ? -13.694 -8.009 23.904 1.00 82.75 274 VAL A CA 1
ATOM 2145 C C . VAL A 1 274 ? -13.251 -6.907 22.967 1.00 82.75 274 VAL A C 1
ATOM 2147 O O . VAL A 1 274 ? -13.374 -5.718 23.264 1.00 82.75 274 VAL A O 1
ATOM 2150 N N . LEU A 1 275 ? -12.776 -7.332 21.804 1.00 85.25 275 LEU A N 1
ATOM 2151 C CA . LEU A 1 275 ? -12.682 -6.507 20.616 1.00 85.25 275 LEU A CA 1
ATOM 2152 C C . LEU A 1 275 ? -13.638 -7.109 19.594 1.00 85.25 275 LEU A C 1
ATOM 2154 O O . LEU A 1 275 ? -13.383 -8.181 19.050 1.00 85.25 275 LEU A O 1
ATOM 2158 N N . CYS A 1 276 ? -14.759 -6.437 19.360 1.00 82.38 276 CYS A N 1
ATOM 2159 C CA . CYS A 1 276 ? -15.778 -6.901 18.427 1.00 82.38 276 CYS A CA 1
ATOM 2160 C C 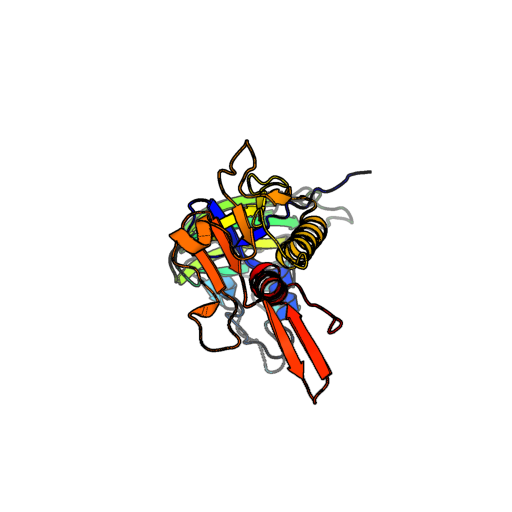. CYS A 1 276 ? -16.150 -5.779 17.464 1.00 82.38 276 CYS A C 1
ATOM 2162 O O . CYS A 1 276 ? -16.311 -4.633 17.871 1.00 82.38 276 CYS A O 1
ATOM 2164 N N . ILE A 1 277 ? -16.307 -6.107 16.184 1.00 80.69 277 ILE A N 1
ATOM 2165 C CA . ILE A 1 277 ? -16.848 -5.186 15.186 1.00 80.69 277 ILE A CA 1
ATOM 2166 C C . ILE A 1 277 ? -18.188 -5.736 14.722 1.00 80.69 277 ILE A C 1
ATOM 2168 O O . ILE A 1 277 ? -18.271 -6.874 14.263 1.00 80.69 277 ILE A O 1
ATOM 2172 N N . SER A 1 278 ? -19.233 -4.918 14.817 1.00 76.94 278 SER A N 1
ATOM 2173 C CA . SER A 1 278 ? -20.570 -5.257 14.334 1.00 76.94 278 SER A CA 1
ATOM 2174 C C . SER A 1 278 ? -21.079 -4.135 13.438 1.00 76.94 278 SER A C 1
ATOM 2176 O O . SER A 1 278 ? -21.395 -3.037 13.896 1.00 76.94 278 SER A O 1
ATOM 2178 N N . GLY A 1 279 ? -21.153 -4.402 12.133 1.00 79.81 279 GLY A N 1
ATOM 2179 C CA . GLY A 1 279 ? -21.465 -3.377 11.139 1.00 79.81 279 GLY A CA 1
ATOM 2180 C C . GLY A 1 279 ? -20.360 -2.320 11.069 1.00 79.81 279 GLY A C 1
ATOM 2181 O O . GLY A 1 279 ? -19.227 -2.648 10.733 1.00 79.81 279 GLY A O 1
ATOM 2182 N N . LYS A 1 280 ? -20.698 -1.059 11.369 1.00 83.50 280 LYS A N 1
ATOM 2183 C CA . LYS A 1 280 ? -19.737 0.057 11.460 1.00 83.50 280 LYS A CA 1
ATOM 2184 C C . LYS A 1 280 ? -19.293 0.356 12.896 1.00 83.50 280 LYS A C 1
ATOM 2186 O O . LYS A 1 280 ? -18.502 1.264 13.111 1.00 83.50 280 LYS A O 1
ATOM 2191 N N . ASP A 1 281 ? -19.825 -0.363 13.877 1.00 89.06 281 ASP A N 1
ATOM 2192 C CA . ASP A 1 281 ? -19.543 -0.102 15.282 1.00 89.06 281 ASP A CA 1
ATOM 2193 C C . ASP A 1 281 ? -18.420 -0.996 15.787 1.00 89.06 281 ASP A C 1
ATOM 2195 O O . ASP A 1 281 ? -18.345 -2.181 15.449 1.00 89.06 281 ASP A O 1
ATOM 2199 N N . ILE A 1 282 ? -17.568 -0.420 16.626 1.00 91.00 282 ILE A N 1
ATOM 2200 C CA . ILE A 1 282 ? -16.408 -1.087 17.209 1.00 91.00 282 ILE A CA 1
ATOM 2201 C C . ILE A 1 282 ? -16.612 -1.110 18.717 1.00 91.00 282 ILE A C 1
ATOM 2203 O O . ILE A 1 282 ? -16.762 -0.066 19.341 1.00 91.00 282 ILE A O 1
ATOM 2207 N N . PHE A 1 283 ? -16.619 -2.295 19.306 1.00 90.06 283 PHE A N 1
ATOM 2208 C CA . PHE A 1 283 ? -16.833 -2.520 20.728 1.00 90.06 283 PHE A CA 1
ATOM 2209 C C . PHE A 1 283 ? -15.512 -2.919 21.373 1.00 90.06 283 PHE A C 1
ATOM 2211 O O . PHE A 1 283 ? -14.891 -3.899 20.957 1.00 90.06 283 PHE A O 1
ATOM 2218 N N . LEU A 1 284 ? -15.101 -2.141 22.371 1.00 92.44 284 LEU A N 1
ATOM 2219 C CA . LEU A 1 284 ? -13.875 -2.311 23.143 1.00 92.44 284 LEU A CA 1
ATOM 2220 C C . LEU A 1 284 ? -14.245 -2.307 24.625 1.00 92.44 284 LEU A C 1
ATOM 2222 O O . LEU A 1 284 ? -14.365 -1.254 25.248 1.00 92.44 284 LEU A O 1
ATOM 2226 N N . CYS A 1 285 ? -14.459 -3.479 25.200 1.00 88.19 285 CYS A N 1
ATOM 2227 C CA . CYS A 1 285 ? -14.849 -3.591 26.601 1.00 88.19 285 CYS A CA 1
ATOM 2228 C C . CYS A 1 285 ? -14.041 -4.678 27.290 1.00 88.19 285 CYS A C 1
ATOM 2230 O O . CYS A 1 285 ? -13.695 -5.684 26.683 1.00 88.19 285 CYS A O 1
ATOM 2232 N N . GLY A 1 286 ? -13.717 -4.490 28.559 1.00 85.44 286 GLY A N 1
ATOM 2233 C CA . GLY A 1 286 ? -13.040 -5.509 29.343 1.00 85.44 286 GLY A CA 1
ATOM 2234 C C . GLY A 1 286 ? -13.543 -5.549 30.772 1.00 85.44 286 GLY A C 1
ATOM 2235 O O . GLY A 1 286 ? -14.237 -4.650 31.240 1.00 85.44 286 GLY A O 1
ATOM 2236 N N . VAL A 1 287 ? -13.173 -6.617 31.470 1.00 83.62 287 VAL A N 1
ATOM 2237 C CA . VAL A 1 287 ? -13.505 -6.780 32.884 1.00 83.62 287 VAL A CA 1
ATOM 2238 C C . VAL A 1 287 ? -12.712 -5.757 33.704 1.00 83.62 287 VAL A C 1
ATOM 2240 O O . VAL A 1 287 ? -11.481 -5.821 33.771 1.00 83.62 287 VAL A O 1
ATOM 2243 N N . ASN A 1 288 ? -13.421 -4.800 34.305 1.00 79.31 288 ASN A N 1
ATOM 2244 C CA . ASN A 1 288 ? -12.860 -3.846 35.258 1.00 79.31 288 ASN A CA 1
ATOM 2245 C C . ASN A 1 288 ? -13.171 -4.326 36.677 1.00 79.31 288 ASN A C 1
ATOM 2247 O O . ASN A 1 288 ? -14.323 -4.280 37.105 1.00 79.31 288 ASN A O 1
ATOM 2251 N N . GLU A 1 289 ? -12.158 -4.782 37.407 1.00 78.38 289 GLU A N 1
ATOM 2252 C CA . GLU A 1 289 ? -12.342 -5.342 38.748 1.00 78.38 289 GLU A CA 1
ATOM 2253 C C . GLU A 1 289 ? -11.177 -4.992 39.678 1.00 78.38 289 GLU A C 1
ATOM 2255 O O . GLU A 1 289 ? -10.016 -4.916 39.259 1.00 78.38 289 GLU A O 1
ATOM 2260 N N . GLU A 1 290 ? -11.481 -4.808 40.962 1.00 76.56 290 GLU A N 1
ATOM 2261 C CA . GLU A 1 290 ? -10.466 -4.881 42.009 1.00 76.56 290 GLU A CA 1
ATOM 2262 C C . GLU A 1 290 ? -10.133 -6.352 42.273 1.00 76.56 290 GLU A C 1
ATOM 2264 O O . GLU A 1 290 ? -10.987 -7.160 42.624 1.00 76.56 290 GLU A O 1
ATOM 2269 N N . THR A 1 291 ? -8.864 -6.699 42.109 1.00 73.06 291 THR A N 1
ATOM 2270 C CA . THR A 1 291 ? -8.288 -7.999 42.459 1.00 73.06 291 THR A CA 1
ATOM 2271 C C . THR A 1 291 ? -7.222 -7.794 43.534 1.00 73.06 291 THR A C 1
ATOM 2273 O O . THR A 1 291 ? -6.831 -6.672 43.855 1.00 73.06 291 THR A O 1
ATOM 2276 N N . SER A 1 292 ? -6.661 -8.884 44.050 1.00 75.25 292 SER A N 1
ATOM 2277 C CA . SER A 1 292 ? -5.350 -8.851 44.694 1.00 75.25 292 SER A CA 1
ATOM 2278 C C . SER A 1 292 ? -4.260 -9.337 43.732 1.00 75.25 292 SER A C 1
ATOM 2280 O O . SER A 1 292 ? -4.474 -10.260 42.944 1.00 75.25 292 SER A O 1
ATOM 2282 N N . PHE A 1 293 ? -3.088 -8.704 43.770 1.00 70.88 293 PHE A N 1
ATOM 2283 C CA . PHE A 1 293 ? -1.861 -9.208 43.152 1.00 70.88 293 PHE A CA 1
ATOM 2284 C C . PHE A 1 293 ? -0.757 -9.186 44.209 1.00 70.88 293 PHE A C 1
ATOM 2286 O O . PHE A 1 293 ? -0.479 -8.140 44.794 1.00 70.88 293 PHE A O 1
ATOM 2293 N N . LEU A 1 294 ? -0.170 -10.351 44.506 1.00 79.38 294 LEU A N 1
ATOM 2294 C CA . LEU A 1 294 ? 0.813 -10.521 45.591 1.00 79.38 294 LEU A CA 1
ATOM 2295 C C . LEU A 1 294 ? 0.327 -9.957 46.945 1.00 79.38 294 LEU A C 1
ATOM 2297 O O . LEU A 1 294 ? 1.078 -9.312 47.673 1.00 79.38 294 LEU A O 1
ATOM 2301 N N . GLY A 1 295 ? -0.957 -10.159 47.262 1.00 79.69 295 GLY A N 1
ATOM 2302 C CA . GLY A 1 295 ? -1.567 -9.700 48.516 1.00 79.69 295 GLY A CA 1
ATOM 2303 C C . GLY A 1 295 ? -1.840 -8.194 48.601 1.00 79.69 295 GLY A C 1
ATOM 2304 O O . GLY A 1 295 ? -2.292 -7.728 49.642 1.00 79.69 295 GLY A O 1
ATOM 2305 N N . LYS A 1 296 ? -1.601 -7.426 47.530 1.00 77.56 296 LYS A N 1
ATOM 2306 C CA . LYS A 1 296 ? -1.929 -5.995 47.460 1.00 77.56 296 LYS A CA 1
ATOM 2307 C C . LYS A 1 296 ? -3.177 -5.764 46.610 1.00 77.56 296 LYS A C 1
ATOM 2309 O O . LYS A 1 296 ? -3.321 -6.450 45.594 1.00 77.56 296 LYS A O 1
ATOM 2314 N N . PRO A 1 297 ? -4.054 -4.813 46.985 1.00 75.25 297 PRO A N 1
ATOM 2315 C CA . PRO A 1 297 ? -5.165 -4.414 46.132 1.00 75.25 297 PRO A CA 1
ATOM 2316 C C . PRO A 1 297 ? -4.611 -3.908 44.798 1.00 75.25 297 PRO A C 1
ATOM 2318 O O . PRO A 1 297 ? -3.685 -3.096 44.757 1.00 75.25 297 PRO A O 1
ATOM 2321 N N . TYR A 1 298 ? -5.149 -4.437 43.709 1.00 74.12 298 TYR A N 1
ATOM 2322 C CA . TYR A 1 298 ? -4.755 -4.118 42.348 1.00 74.12 298 TYR A CA 1
ATOM 2323 C C . TYR A 1 298 ? -6.014 -3.975 41.506 1.00 74.12 298 TYR A C 1
ATOM 2325 O O . TYR A 1 298 ? -6.856 -4.865 41.479 1.00 74.12 298 TYR A O 1
ATOM 2333 N N . PHE A 1 299 ? -6.148 -2.861 40.802 1.00 75.69 299 PHE A N 1
ATOM 2334 C CA . PHE A 1 299 ? -7.265 -2.652 39.894 1.00 75.69 299 PHE A CA 1
ATOM 2335 C C . PHE A 1 299 ? -6.883 -3.148 38.500 1.00 75.69 299 PHE A C 1
ATOM 2337 O O . PHE A 1 299 ? -5.871 -2.709 37.955 1.00 75.69 299 PHE A O 1
ATOM 2344 N N . ARG A 1 300 ? -7.677 -4.049 37.913 1.00 77.00 300 ARG A N 1
ATOM 2345 C CA . ARG A 1 300 ? -7.513 -4.513 36.527 1.00 77.00 300 ARG A CA 1
ATOM 2346 C C . ARG A 1 300 ? -8.265 -3.568 35.584 1.00 77.00 300 ARG A C 1
ATOM 2348 O O . ARG A 1 300 ? -9.492 -3.562 35.617 1.00 77.00 300 ARG A O 1
ATOM 2355 N N . PRO A 1 301 ? -7.579 -2.792 34.723 1.00 82.69 301 PRO A N 1
ATOM 2356 C CA . PRO A 1 301 ? -8.241 -1.874 33.802 1.00 82.69 301 PRO A CA 1
ATOM 2357 C C . PRO A 1 301 ? -8.559 -2.576 32.470 1.00 82.69 301 PRO A C 1
ATOM 2359 O O . PRO A 1 301 ? -7.871 -2.367 31.465 1.00 82.69 301 PRO A O 1
ATOM 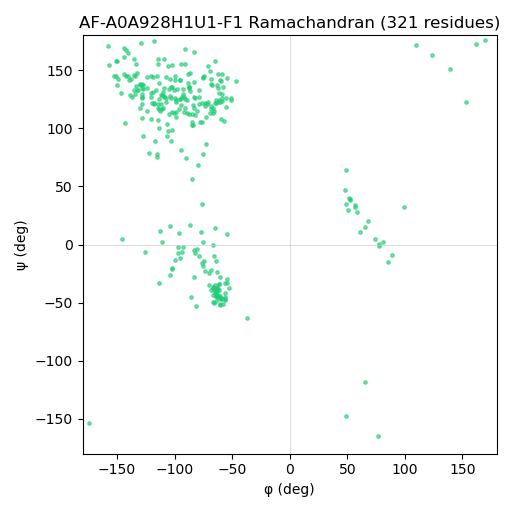2362 N N . GLY A 1 302 ? -9.575 -3.441 32.460 1.00 86.44 302 GLY A N 1
ATOM 2363 C CA . GLY A 1 302 ? -9.963 -4.239 31.293 1.00 86.44 302 GLY A CA 1
ATOM 2364 C C . GLY A 1 302 ? -10.264 -3.406 30.044 1.00 86.44 302 GLY A C 1
ATOM 2365 O O . GLY A 1 302 ? -9.787 -3.743 28.960 1.00 86.44 302 GLY A O 1
ATOM 2366 N N . ASP A 1 303 ? -10.968 -2.282 30.189 1.00 89.56 303 ASP A N 1
ATOM 2367 C CA . ASP A 1 303 ? -11.280 -1.396 29.056 1.00 89.56 303 ASP A CA 1
ATOM 2368 C C . ASP A 1 303 ? -10.020 -0.785 28.432 1.00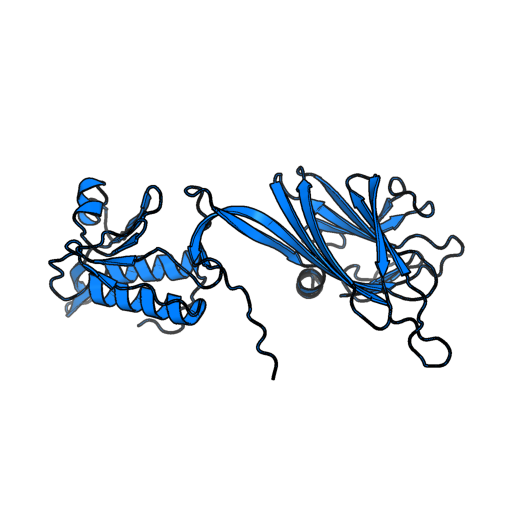 89.56 303 ASP A C 1
ATOM 2370 O O . ASP A 1 303 ? -9.872 -0.737 27.208 1.00 89.56 303 ASP A O 1
ATOM 2374 N N . SER A 1 304 ? -9.061 -0.370 29.265 1.00 90.12 304 SER A N 1
ATOM 2375 C CA . SER A 1 304 ? -7.772 0.136 28.783 1.00 90.12 304 SER A CA 1
ATOM 2376 C C . SER A 1 304 ? -6.999 -0.945 28.036 1.00 90.12 304 SER A C 1
ATOM 2378 O O . SER A 1 304 ? -6.371 -0.645 27.026 1.00 90.12 304 SER A O 1
ATOM 2380 N N . LYS A 1 305 ? -7.068 -2.205 28.484 1.00 88.38 305 LYS A N 1
ATOM 2381 C CA . LYS A 1 305 ? -6.446 -3.340 27.788 1.00 88.38 305 LYS A CA 1
ATOM 2382 C C . LYS A 1 305 ? -7.088 -3.578 26.416 1.00 88.38 305 LYS A C 1
ATOM 2384 O O . LYS A 1 305 ? -6.354 -3.779 25.451 1.00 88.38 305 LYS A O 1
ATOM 2389 N N . ALA A 1 306 ? -8.417 -3.485 26.312 1.00 89.56 306 ALA A N 1
ATOM 2390 C CA . ALA A 1 306 ? -9.142 -3.583 25.041 1.00 89.56 306 ALA A CA 1
ATOM 2391 C C . ALA A 1 306 ? -8.692 -2.498 24.049 1.00 89.56 306 ALA A C 1
ATOM 2393 O O . ALA A 1 306 ? -8.373 -2.784 22.894 1.00 89.56 306 ALA A O 1
ATOM 2394 N N . VAL A 1 307 ? -8.604 -1.251 24.527 1.00 92.38 307 VAL A N 1
ATOM 2395 C CA . VAL A 1 307 ? -8.128 -0.111 23.734 1.00 92.38 307 VAL A CA 1
ATOM 2396 C C . VAL A 1 307 ? -6.670 -0.286 23.329 1.00 92.38 307 VAL A C 1
ATOM 2398 O O . VAL A 1 307 ? -6.355 -0.134 22.156 1.00 92.38 307 VAL A O 1
ATOM 2401 N N . ILE A 1 308 ? -5.778 -0.632 24.259 1.00 89.50 308 ILE A N 1
ATOM 2402 C CA . ILE A 1 308 ? -4.358 -0.863 23.958 1.00 89.50 308 ILE A CA 1
ATOM 2403 C C . ILE A 1 308 ? -4.219 -1.930 22.882 1.00 89.50 308 ILE A C 1
ATOM 2405 O O . ILE A 1 308 ? -3.525 -1.694 21.897 1.00 89.50 308 ILE A O 1
ATOM 2409 N N . ARG A 1 309 ? -4.933 -3.054 23.013 1.00 86.56 309 ARG A N 1
ATOM 2410 C CA . ARG A 1 309 ? -4.879 -4.113 22.009 1.00 86.56 309 ARG A CA 1
ATOM 2411 C C . ARG A 1 309 ? -5.324 -3.618 20.640 1.00 86.56 309 ARG A C 1
ATOM 2413 O O . ARG A 1 309 ? -4.648 -3.872 19.650 1.00 86.56 309 ARG A O 1
ATOM 2420 N N . PHE A 1 310 ? -6.436 -2.894 20.584 1.00 88.69 310 PHE A N 1
ATOM 2421 C CA . PHE A 1 310 ? -6.906 -2.289 19.345 1.00 88.69 310 PHE A CA 1
ATOM 2422 C C . PHE A 1 310 ? -5.840 -1.369 18.721 1.00 88.69 310 PHE A C 1
ATOM 2424 O O . PHE A 1 310 ? -5.566 -1.447 17.525 1.00 88.69 310 PHE A O 1
ATOM 2431 N N . LEU A 1 311 ? -5.199 -0.519 19.527 1.00 88.50 311 LEU A N 1
ATOM 2432 C CA . LEU A 1 311 ? -4.136 0.374 19.064 1.00 88.50 311 LEU A CA 1
ATOM 2433 C C . LEU A 1 311 ? -2.908 -0.419 18.561 1.00 88.50 311 LEU A C 1
ATOM 2435 O O . LEU A 1 311 ? -2.303 -0.049 17.557 1.00 88.50 311 LEU A O 1
ATOM 2439 N N . GLU A 1 312 ? -2.542 -1.524 19.208 1.00 82.81 312 GLU A N 1
ATOM 2440 C CA . GLU A 1 312 ? -1.451 -2.398 18.756 1.00 82.81 312 GLU A CA 1
ATOM 2441 C C . GLU A 1 312 ? -1.779 -3.096 17.429 1.00 82.81 312 GLU A C 1
ATOM 2443 O O . GLU A 1 312 ? -0.979 -3.058 16.489 1.00 82.81 312 GLU A O 1
ATOM 2448 N N . ASP A 1 313 ? -2.956 -3.715 17.345 1.00 78.69 313 ASP A N 1
ATOM 2449 C CA . ASP A 1 313 ? -3.349 -4.544 16.205 1.00 78.69 313 ASP A CA 1
ATOM 2450 C C . ASP A 1 313 ? -3.595 -3.698 14.949 1.00 78.69 313 ASP A C 1
ATOM 2452 O O . ASP A 1 313 ? -3.253 -4.122 13.844 1.00 78.69 313 ASP A O 1
ATOM 2456 N N . PHE A 1 314 ? -4.129 -2.482 15.111 1.00 79.00 314 PHE A N 1
ATOM 2457 C CA . PHE A 1 314 ? -4.579 -1.673 13.981 1.00 79.00 314 PHE A CA 1
ATOM 2458 C C . PHE A 1 314 ? -3.777 -0.395 13.727 1.00 79.00 314 PHE A C 1
ATOM 2460 O O . PHE A 1 314 ? -3.620 -0.017 12.569 1.00 79.00 314 PHE A O 1
ATOM 2467 N N . LEU A 1 315 ? -3.251 0.272 14.762 1.00 74.69 315 LEU A N 1
ATOM 2468 C CA . LEU A 1 315 ? -2.360 1.438 14.594 1.00 74.69 315 LEU A CA 1
ATOM 2469 C C . LEU A 1 315 ? -0.884 1.054 14.606 1.00 74.69 315 LEU A C 1
ATOM 2471 O O . LEU A 1 315 ? -0.037 1.920 14.392 1.00 74.69 315 LEU A O 1
ATOM 2475 N N . HIS A 1 316 ? -0.566 -0.213 14.894 1.00 76.56 316 HIS A N 1
ATOM 2476 C CA . HIS A 1 316 ? 0.799 -0.661 15.167 1.00 76.56 316 HIS A CA 1
ATOM 2477 C C . HIS A 1 316 ? 1.494 0.203 16.229 1.00 76.56 316 HIS A C 1
ATOM 2479 O O . HIS A 1 316 ? 2.718 0.365 16.219 1.00 76.56 316 HIS A O 1
ATOM 2485 N N . ALA A 1 317 ? 0.704 0.761 17.155 1.00 76.19 317 ALA A N 1
ATOM 2486 C CA . ALA A 1 317 ? 1.216 1.540 18.263 1.00 76.19 317 ALA A CA 1
ATOM 2487 C C . ALA A 1 317 ? 2.099 0.641 19.137 1.00 76.19 317 ALA A C 1
ATOM 2489 O O . ALA A 1 317 ? 1.746 -0.497 19.448 1.00 76.19 317 ALA A O 1
ATOM 2490 N N . ARG A 1 318 ? 3.269 1.148 19.526 1.00 75.62 318 ARG A N 1
ATOM 2491 C CA . ARG A 1 318 ? 4.183 0.471 20.450 1.00 75.62 318 ARG A CA 1
ATOM 2492 C C . ARG A 1 318 ? 4.251 1.280 21.735 1.00 75.62 318 ARG A C 1
ATOM 2494 O O . ARG A 1 318 ? 4.715 2.418 21.726 1.00 75.62 318 ARG A O 1
ATOM 2501 N N . PHE A 1 319 ? 3.810 0.689 22.837 1.00 71.38 319 PHE A N 1
ATOM 2502 C CA . PHE A 1 319 ? 3.935 1.290 24.159 1.00 71.38 319 PHE A CA 1
ATOM 2503 C C . PHE A 1 319 ? 5.326 0.954 24.713 1.00 71.38 319 PHE A C 1
ATOM 2505 O O . PHE A 1 319 ? 5.610 -0.191 25.049 1.00 71.38 319 PHE A O 1
ATOM 2512 N N . LEU A 1 320 ? 6.228 1.945 24.717 1.00 61.56 320 LEU A N 1
ATOM 2513 C CA . LEU A 1 320 ? 7.648 1.768 25.073 1.00 61.56 320 LEU A CA 1
ATOM 2514 C C . LEU A 1 320 ? 7.900 1.594 26.578 1.00 61.56 320 LEU A C 1
ATOM 2516 O O . LEU A 1 320 ? 8.988 1.183 26.970 1.00 61.56 320 LEU A O 1
ATOM 2520 N N . LEU A 1 321 ? 6.909 1.897 27.412 1.00 48.97 321 LEU A N 1
ATOM 2521 C CA . LEU A 1 321 ? 6.945 1.660 28.848 1.00 48.97 321 LEU A CA 1
ATOM 2522 C C . LEU A 1 321 ? 5.728 0.806 29.218 1.00 48.97 321 LEU A C 1
ATOM 2524 O O . LEU A 1 321 ? 4.627 1.124 28.754 1.00 48.97 321 LEU A O 1
ATOM 2528 N N . PRO A 1 322 ? 5.884 -0.247 30.043 1.00 47.09 322 PRO A N 1
ATOM 2529 C CA . PRO A 1 322 ? 4.745 -0.746 30.793 1.00 47.09 322 PRO A CA 1
ATOM 2530 C C . PRO A 1 322 ? 4.282 0.420 31.672 1.00 47.09 322 PRO A C 1
ATOM 2532 O O . PRO A 1 322 ? 5.104 1.018 32.366 1.00 47.09 322 PRO A O 1
ATOM 2535 N N . GLY A 1 323 ? 3.015 0.810 31.529 1.00 41.69 323 GLY A N 1
ATOM 2536 C CA . GLY A 1 323 ? 2.425 1.873 32.346 1.00 41.69 323 GLY A CA 1
ATOM 2537 C C . GLY A 1 323 ? 2.642 1.625 33.830 1.00 41.69 323 GLY A C 1
ATOM 2538 O O . GLY A 1 323 ? 2.450 0.462 34.253 1.00 41.69 323 GLY A O 1
#

pLDDT: mean 80.1, std 16.04, range [23.66, 97.56]

Secondary structure (DSSP, 8-state):
---------EEE--SS--EEEEEEEEEHHHHHHHHTTTS-SS-GGGEEEEEESSTT-GGGEEEPP--STT--SSSSEEETTEEEETTEEE---STT-PEEEEEEE-SSSEEEEEEEEEEE--EETTEEP---EEEEEEETTEEEEEEEE-SSS-EEEEEEEEE-TT-EEEEEE-SSSSPEEEEEEEEEEEEEEEEEBTTB--EEEEE-S--GGGHHHHHHHHHHHHHHHHHS--PPEEETT-SS--SEEEEESS-HHHHHTT--GGGSPSSPEEEEEETTEEEEEE-EEEEEETTEEEEEEHHHHHHHHHHHHHH----SS--